Protein AF-A0A970ERJ7-F1 (afdb_monomer)

Solvent-accessible surface area (backbone atoms only — not comparable to full-atom values): 14728 Å² total; per-residue (Å²): 108,71,68,58,55,52,47,54,54,58,54,55,72,75,34,72,32,36,36,39,39,19,32,34,73,41,53,68,60,37,53,50,68,71,56,56,70,63,52,68,89,54,53,52,39,38,31,27,23,48,35,89,79,22,61,64,70,61,40,49,52,53,36,51,54,43,38,71,73,78,41,44,57,46,64,25,20,54,86,86,46,48,53,57,82,52,48,63,60,51,55,49,63,78,38,39,75,60,54,51,57,32,45,79,70,67,46,69,85,66,58,50,30,31,35,43,46,39,34,40,81,44,44,64,71,50,40,52,40,61,64,26,38,93,79,65,80,77,83,75,90,63,91,89,66,89,74,73,91,60,72,45,62,37,78,52,93,85,67,36,39,32,37,32,80,55,84,52,49,80,76,94,73,72,90,48,66,68,39,49,51,50,32,45,78,73,53,48,47,69,66,96,80,53,66,52,50,64,51,37,14,55,50,44,43,50,35,55,73,76,39,35,69,60,51,21,68,74,55,74,49,68,67,64,74,83,53,64,91,49,52,38,56,55,50,42,46,52,47,14,54,68,70,65,34,57,43,95,90,73,47,64,31,53,77,82,55,72

Secondary structure (DSSP, 8-state):
-HHHHHHHHHHTTT-SEEEEEEETTSTTTTS-HHHHHHHTTS-EEEEEE-GGGS-HHHHHHHHHHHHHTT-EEEE--TTT-TTHHHHHHHHHHHTHHHHHHHHHTT-TTPPEEEEEE--TTSSHHHHHHHHH-SS-------TT------EEE--STT--EEEEE------S--SSHHHHHHHHHTT-S-GGGS-HHHHHHHHHHHHHHH-HHHHHHHHT---GGGGTTS-HHHHHHHHHHHHT-B-TTS-B-HHHH-

Structure (mmCIF, N/CA/C/O backbone):
data_AF-A0A970ERJ7-F1
#
_entry.id   AF-A0A970ERJ7-F1
#
loop_
_atom_site.group_PDB
_atom_site.id
_atom_site.type_symbol
_atom_site.label_atom_id
_atom_site.label_alt_id
_atom_site.label_comp_id
_atom_site.label_asym_id
_atom_site.label_entity_id
_atom_site.label_seq_id
_atom_site.pdbx_PDB_ins_code
_atom_site.Cartn_x
_atom_site.Cartn_y
_atom_site.Cartn_z
_atom_site.occupancy
_atom_site.B_iso_or_equiv
_atom_site.auth_seq_id
_atom_site.auth_comp_id
_atom_site.auth_asym_id
_atom_site.auth_atom_id
_atom_site.pdbx_PDB_model_num
ATOM 1 N N . MET A 1 1 ? -17.759 -12.618 -5.185 1.00 59.06 1 MET A N 1
ATOM 2 C CA . MET A 1 1 ? -17.988 -11.164 -5.008 1.00 59.06 1 MET A CA 1
ATOM 3 C C . MET A 1 1 ? -19.110 -10.869 -4.013 1.00 59.06 1 MET A C 1
ATOM 5 O O . MET A 1 1 ? -18.809 -10.407 -2.919 1.00 59.06 1 MET A O 1
ATOM 9 N N . ALA A 1 2 ? -20.374 -11.210 -4.309 1.00 73.88 2 ALA A N 1
ATOM 10 C CA . ALA A 1 2 ? -21.514 -10.942 -3.413 1.00 73.88 2 ALA A CA 1
ATOM 11 C C . ALA A 1 2 ? -21.361 -11.542 -1.997 1.00 73.88 2 ALA A C 1
ATOM 13 O O . ALA A 1 2 ? -21.627 -10.862 -1.008 1.00 73.88 2 ALA A O 1
ATOM 14 N N . LYS A 1 3 ? -20.845 -12.777 -1.892 1.00 77.81 3 LYS A N 1
ATOM 15 C CA . LYS A 1 3 ? -20.573 -13.449 -0.607 1.00 77.81 3 LYS A CA 1
ATOM 16 C C . LYS A 1 3 ? -19.596 -12.660 0.275 1.00 77.81 3 LYS A C 1
ATOM 18 O O . LYS A 1 3 ? -19.847 -12.494 1.462 1.00 77.81 3 LYS A O 1
ATOM 23 N N . THR A 1 4 ? -18.516 -12.133 -0.303 1.00 75.94 4 THR A N 1
ATOM 24 C CA . THR A 1 4 ? -17.500 -11.387 0.452 1.00 75.94 4 THR A CA 1
ATOM 25 C C . THR A 1 4 ? -17.994 -10.006 0.871 1.00 75.94 4 THR A C 1
ATOM 27 O O . THR A 1 4 ? -17.787 -9.615 2.013 1.00 75.94 4 THR A O 1
ATOM 30 N N . ARG A 1 5 ? -18.734 -9.304 -0.002 1.00 81.44 5 ARG A N 1
ATOM 31 C CA . ARG A 1 5 ? -19.392 -8.033 0.354 1.00 81.44 5 ARG A CA 1
ATOM 32 C C . ARG A 1 5 ? -20.391 -8.215 1.502 1.00 81.44 5 ARG A C 1
ATOM 34 O O . ARG A 1 5 ? -20.411 -7.415 2.433 1.00 81.44 5 ARG A O 1
ATOM 41 N N . ARG A 1 6 ? -21.201 -9.281 1.454 1.00 84.62 6 ARG A N 1
ATOM 42 C CA . ARG A 1 6 ? -22.139 -9.631 2.532 1.00 84.62 6 ARG A CA 1
ATOM 43 C C . ARG A 1 6 ? -21.404 -9.881 3.847 1.00 84.62 6 ARG A C 1
ATOM 45 O O . ARG A 1 6 ? -21.792 -9.302 4.854 1.00 84.62 6 ARG A O 1
ATOM 52 N N . ARG A 1 7 ? -20.319 -10.660 3.806 1.00 84.38 7 ARG A N 1
ATOM 53 C CA . ARG A 1 7 ? -19.488 -10.939 4.980 1.00 84.38 7 ARG A CA 1
ATOM 54 C C . ARG A 1 7 ? -18.914 -9.662 5.600 1.00 84.38 7 ARG A C 1
ATOM 56 O O . ARG A 1 7 ? -19.118 -9.449 6.785 1.00 84.38 7 ARG A O 1
ATOM 63 N N . ILE A 1 8 ? -18.301 -8.772 4.808 1.00 87.56 8 ILE A N 1
ATOM 64 C CA . ILE A 1 8 ? -17.775 -7.485 5.313 1.00 87.56 8 ILE A CA 1
ATOM 65 C C . ILE A 1 8 ? -18.882 -6.679 6.004 1.00 87.56 8 ILE A C 1
ATOM 67 O O . ILE A 1 8 ? -18.659 -6.111 7.066 1.00 87.56 8 ILE A O 1
ATOM 71 N N . ARG A 1 9 ? -20.096 -6.648 5.438 1.00 89.88 9 ARG A N 1
ATOM 72 C CA . ARG A 1 9 ? -21.235 -5.938 6.040 1.00 89.88 9 ARG A CA 1
ATOM 73 C C . ARG A 1 9 ? -21.689 -6.555 7.367 1.00 89.88 9 ARG A C 1
ATOM 75 O O . ARG A 1 9 ? -22.097 -5.822 8.265 1.00 89.88 9 ARG A O 1
ATOM 82 N N . GLU A 1 10 ? -21.668 -7.879 7.484 1.00 89.81 10 GLU A N 1
ATOM 83 C CA . GLU A 1 10 ? -21.990 -8.594 8.725 1.00 89.81 10 GLU A CA 1
ATOM 84 C C . GLU A 1 10 ? -20.907 -8.345 9.790 1.00 89.81 10 GLU A C 1
ATOM 86 O O . GLU A 1 10 ? -21.230 -7.925 10.902 1.00 89.81 10 GLU A O 1
ATOM 91 N N . ASP A 1 11 ? -19.633 -8.462 9.413 1.00 91.06 11 ASP A N 1
ATOM 92 C CA . ASP A 1 11 ? -18.470 -8.218 10.273 1.00 91.06 11 ASP A CA 1
ATOM 93 C C . ASP A 1 11 ? -18.388 -6.752 10.749 1.00 91.06 11 ASP A C 1
ATOM 95 O O . ASP A 1 11 ? -18.047 -6.477 11.902 1.00 91.06 11 ASP A O 1
ATOM 99 N N . LEU A 1 12 ? -18.809 -5.790 9.917 1.00 93.06 12 LEU A N 1
ATOM 100 C CA . LEU A 1 12 ? -18.844 -4.362 10.256 1.00 93.06 12 LEU A CA 1
ATOM 101 C C . LEU A 1 12 ? -19.742 -4.054 11.472 1.00 93.06 12 LEU A C 1
ATOM 103 O O . LEU A 1 12 ? -19.524 -3.066 12.184 1.00 93.06 12 LEU A O 1
ATOM 107 N N . LYS A 1 13 ? -20.751 -4.892 11.741 1.00 92.81 13 LYS A N 1
ATOM 108 C CA . LYS A 1 13 ? -21.626 -4.759 12.921 1.00 92.81 13 LYS A CA 1
ATOM 109 C C . LYS A 1 13 ? -20.913 -5.139 14.219 1.00 92.81 13 LYS A C 1
ATOM 111 O O . LYS A 1 13 ? -21.313 -4.681 15.285 1.00 92.81 13 LYS A O 1
ATOM 116 N N . LEU A 1 14 ? -19.857 -5.945 14.132 1.00 92.62 14 LEU A N 1
ATOM 117 C CA . LEU A 1 14 ? -19.131 -6.488 15.280 1.00 92.62 14 LEU A CA 1
ATOM 118 C C . LEU A 1 14 ? -17.979 -5.587 15.747 1.00 92.62 14 LEU A C 1
ATOM 120 O O . LEU A 1 14 ? -17.420 -5.823 16.820 1.00 92.62 14 LEU A O 1
ATOM 124 N N . VAL A 1 15 ? -17.611 -4.582 14.946 1.00 95.62 15 VAL A N 1
ATOM 125 C CA . VAL A 1 15 ? -16.390 -3.784 15.131 1.00 95.62 15 VAL A CA 1
ATOM 126 C C . VAL A 1 15 ? -16.695 -2.332 15.490 1.00 95.62 15 VAL A C 1
ATOM 128 O O . VAL A 1 15 ? -17.719 -1.750 15.108 1.00 95.62 15 VAL A O 1
ATOM 131 N N . ASP A 1 16 ? -15.777 -1.725 16.230 1.00 96.19 16 ASP A N 1
ATOM 132 C CA . ASP A 1 16 ? -15.837 -0.339 16.672 1.00 96.19 16 ASP A CA 1
ATOM 133 C C . ASP A 1 16 ? -15.269 0.633 15.636 1.00 96.19 16 ASP A C 1
ATOM 135 O O . ASP A 1 16 ? -15.793 1.741 15.524 1.00 96.19 16 ASP A O 1
ATOM 139 N N . ALA A 1 17 ? -14.266 0.195 14.871 1.00 97.06 17 ALA A N 1
ATOM 140 C CA . ALA A 1 17 ? -13.627 0.939 13.791 1.00 97.06 17 ALA A CA 1
ATOM 141 C C . ALA A 1 17 ? -13.123 0.008 12.679 1.00 97.06 17 ALA A C 1
ATOM 143 O O . ALA A 1 17 ? -13.134 -1.220 12.807 1.00 97.06 17 ALA A O 1
ATOM 144 N N . VAL A 1 18 ? -12.673 0.614 11.587 1.00 97.19 18 VAL A N 1
ATOM 145 C CA . VAL A 1 18 ? -12.062 -0.057 10.441 1.00 97.19 18 VAL A CA 1
ATOM 146 C C . VAL A 1 18 ? -10.659 0.496 10.229 1.00 97.19 18 VAL A C 1
ATOM 148 O O . VAL A 1 18 ? -10.407 1.686 10.402 1.00 97.19 18 VAL A O 1
ATOM 151 N N . VAL A 1 19 ? -9.745 -0.382 9.849 1.00 97.56 19 VAL A N 1
ATOM 152 C CA . VAL A 1 19 ? -8.459 -0.024 9.267 1.00 97.56 19 VAL A CA 1
ATOM 153 C C . VAL A 1 19 ? -8.514 -0.406 7.792 1.00 97.56 19 VAL A C 1
ATOM 155 O O . VAL A 1 19 ? -8.618 -1.586 7.455 1.00 97.56 19 VAL A O 1
ATOM 158 N N . GLU A 1 20 ? -8.479 0.591 6.914 1.00 97.25 20 GLU A N 1
ATOM 159 C CA . GLU A 1 20 ? -8.395 0.389 5.469 1.00 97.25 20 GLU A CA 1
ATOM 160 C C . GLU A 1 20 ? -6.930 0.444 5.041 1.00 97.25 20 GLU A C 1
ATOM 162 O O . GLU A 1 20 ? -6.286 1.484 5.148 1.00 97.25 20 GLU A O 1
ATOM 167 N N . LEU A 1 21 ? -6.393 -0.680 4.565 1.00 97.56 21 LEU A N 1
ATOM 168 C CA . LEU A 1 21 ? -5.053 -0.730 3.989 1.00 97.56 21 LEU A CA 1
ATOM 169 C C . LEU A 1 21 ? -5.109 -0.455 2.490 1.00 97.56 21 LEU A C 1
ATOM 171 O O . LEU A 1 21 ? -5.774 -1.181 1.745 1.00 97.56 21 LEU A O 1
ATOM 175 N N . LEU A 1 22 ? -4.319 0.528 2.073 1.00 98.00 22 LEU A N 1
ATOM 176 C CA . LEU A 1 22 ? -4.046 0.893 0.688 1.00 98.00 22 LEU A CA 1
ATOM 177 C C . LEU A 1 22 ? -2.558 0.679 0.382 1.00 98.00 22 LEU A C 1
ATOM 179 O O . LEU A 1 22 ? -1.729 0.587 1.289 1.00 98.00 22 LEU A O 1
ATOM 183 N N . ASP A 1 23 ? -2.214 0.585 -0.899 1.00 98.00 23 ASP A N 1
ATOM 184 C CA . ASP A 1 23 ? -0.821 0.542 -1.351 1.00 98.00 23 ASP A CA 1
ATOM 185 C C . ASP A 1 23 ? -0.335 1.982 -1.561 1.00 98.00 23 ASP A C 1
ATOM 187 O O . ASP A 1 23 ? -0.913 2.717 -2.364 1.00 98.00 23 ASP A O 1
ATOM 191 N N . ALA A 1 24 ? 0.710 2.397 -0.838 1.00 98.38 24 ALA A N 1
ATOM 192 C CA . ALA A 1 24 ? 1.233 3.764 -0.864 1.00 98.38 24 ALA A CA 1
ATOM 193 C C . ALA A 1 24 ? 1.686 4.212 -2.263 1.00 98.38 24 ALA A C 1
ATOM 195 O O . ALA A 1 24 ? 1.673 5.404 -2.558 1.00 98.38 24 ALA A O 1
ATOM 196 N N . ARG A 1 25 ? 2.039 3.263 -3.141 1.00 97.56 25 ARG A N 1
ATOM 197 C CA . ARG A 1 25 ? 2.444 3.538 -4.528 1.00 97.56 25 ARG A CA 1
ATOM 198 C C . ARG A 1 25 ? 1.267 3.964 -5.404 1.00 97.56 25 ARG A C 1
ATOM 200 O O . ARG A 1 25 ? 1.455 4.690 -6.371 1.00 97.56 25 ARG A O 1
ATOM 207 N N . ILE A 1 26 ? 0.059 3.502 -5.074 1.00 97.12 26 ILE A N 1
ATOM 208 C CA . ILE A 1 26 ? -1.165 3.738 -5.850 1.00 97.12 26 ILE A CA 1
ATOM 209 C C . ILE A 1 26 ? -2.390 3.959 -4.935 1.00 97.12 26 ILE A C 1
ATOM 211 O O . ILE A 1 26 ? -3.363 3.199 -5.013 1.00 97.12 26 ILE A O 1
ATOM 215 N N . PRO A 1 27 ? -2.410 4.981 -4.055 1.00 96.56 27 PRO A N 1
ATOM 216 C CA . PRO A 1 27 ? -3.452 5.099 -3.028 1.00 96.56 27 PRO A CA 1
ATOM 217 C C . PRO A 1 27 ? -4.874 5.152 -3.597 1.00 96.56 27 PRO A C 1
ATOM 219 O O . PRO A 1 27 ? -5.779 4.539 -3.043 1.00 96.56 27 PRO A O 1
ATOM 222 N N . ILE A 1 28 ? -5.064 5.810 -4.746 1.00 94.44 28 ILE A N 1
ATOM 223 C CA . ILE A 1 28 ? -6.364 5.870 -5.429 1.00 94.44 28 ILE A CA 1
ATOM 224 C C . ILE A 1 28 ? -6.723 4.530 -6.069 1.00 94.44 28 ILE A C 1
ATOM 226 O O . ILE A 1 28 ? -7.786 3.985 -5.791 1.00 94.44 28 ILE A O 1
ATOM 230 N N . SER A 1 29 ? -5.839 3.961 -6.891 1.00 95.50 29 SER A N 1
ATOM 231 C CA . SER A 1 29 ? -6.149 2.719 -7.613 1.00 95.50 29 SER A CA 1
ATOM 232 C C . SER A 1 29 ? -6.246 1.501 -6.701 1.00 95.50 29 SER A C 1
ATOM 234 O O . SER A 1 29 ? -6.881 0.527 -7.078 1.00 95.50 29 SER A O 1
ATOM 236 N N . SER A 1 30 ? -5.649 1.537 -5.506 1.00 96.12 30 SER A N 1
ATOM 237 C CA . SER A 1 30 ? -5.787 0.467 -4.511 1.00 96.12 30 SER A CA 1
ATOM 238 C C . SER A 1 30 ? -7.006 0.616 -3.595 1.00 96.12 30 SER A C 1
ATOM 240 O O . SER A 1 30 ? -7.303 -0.298 -2.820 1.00 96.12 30 SER A O 1
ATOM 242 N N . LYS A 1 31 ? -7.747 1.727 -3.698 1.00 94.31 31 LYS A N 1
ATOM 243 C CA . LYS A 1 31 ? -8.959 1.985 -2.920 1.00 94.31 31 LYS A CA 1
ATOM 244 C C . LYS A 1 31 ? -10.164 1.346 -3.598 1.00 94.31 31 LYS A C 1
ATOM 246 O O . LYS A 1 31 ? -10.564 1.735 -4.689 1.00 94.31 31 LYS A O 1
ATOM 251 N N . ASN A 1 32 ? -10.759 0.351 -2.943 1.00 91.69 32 ASN A N 1
ATOM 252 C CA . ASN A 1 32 ? -11.884 -0.384 -3.514 1.00 91.69 32 ASN A CA 1
ATOM 253 C C . ASN A 1 32 ? -13.210 0.384 -3.304 1.00 91.69 32 ASN A C 1
ATOM 255 O O . ASN A 1 32 ? -13.662 0.487 -2.157 1.00 91.69 32 ASN A O 1
ATOM 259 N N . PRO A 1 33 ? -13.886 0.852 -4.373 1.00 90.06 33 PRO A N 1
ATOM 260 C CA . PRO A 1 33 ? -15.138 1.603 -4.256 1.00 90.06 33 PRO A CA 1
ATOM 261 C C . PRO A 1 33 ? -16.277 0.786 -3.623 1.00 90.06 33 PRO A C 1
ATOM 263 O O . PRO A 1 33 ? -17.095 1.330 -2.880 1.00 90.06 33 PRO A O 1
ATOM 266 N N . ASP A 1 34 ? -16.305 -0.537 -3.823 1.00 88.69 34 ASP A N 1
ATOM 267 C CA . ASP A 1 34 ? -17.289 -1.401 -3.168 1.00 88.69 34 ASP A CA 1
ATOM 268 C C . ASP A 1 34 ? -17.092 -1.427 -1.653 1.00 88.69 34 ASP A C 1
ATOM 270 O O . ASP A 1 34 ? -18.075 -1.429 -0.913 1.00 88.69 34 ASP A O 1
ATOM 274 N N . ILE A 1 35 ? -15.840 -1.461 -1.179 1.00 89.44 35 ILE A N 1
ATOM 275 C CA . ILE A 1 35 ? -15.545 -1.437 0.260 1.00 89.44 35 ILE A CA 1
ATOM 276 C C . ILE A 1 35 ? -16.043 -0.114 0.836 1.00 89.44 35 ILE A C 1
ATOM 278 O O . ILE A 1 35 ? -16.802 -0.139 1.802 1.00 89.44 35 ILE A O 1
ATOM 282 N N . GLN A 1 36 ? -15.719 1.009 0.193 1.00 88.75 36 GLN A N 1
ATOM 283 C CA . GLN A 1 36 ? -16.157 2.343 0.617 1.00 88.75 36 GLN A CA 1
ATOM 284 C C . GLN A 1 36 ? -17.679 2.433 0.774 1.00 88.75 36 GLN A C 1
ATOM 286 O O . GLN A 1 36 ? -18.169 2.883 1.808 1.00 88.75 36 GLN A O 1
ATOM 291 N N . SER A 1 37 ? -18.432 1.900 -0.196 1.00 89.12 37 SER A N 1
ATOM 292 C CA . SER A 1 37 ? -19.900 1.866 -0.134 1.00 89.12 37 SER A CA 1
ATOM 293 C C . SER A 1 37 ? -20.453 1.071 1.062 1.00 89.12 37 SER A C 1
ATOM 295 O O . SER A 1 37 ? -21.571 1.314 1.512 1.00 89.12 37 SER A O 1
ATOM 297 N N . ILE A 1 38 ? -19.682 0.110 1.589 1.00 90.88 38 ILE A N 1
ATOM 298 C CA . ILE A 1 38 ? -20.076 -0.745 2.715 1.00 90.88 38 ILE A CA 1
ATOM 299 C C . ILE A 1 38 ? -19.694 -0.116 4.059 1.00 90.88 38 ILE A C 1
ATOM 301 O O . ILE A 1 38 ? -20.439 -0.296 5.022 1.00 90.88 38 ILE A O 1
ATOM 305 N N . LEU A 1 39 ? -18.562 0.596 4.145 1.00 91.62 39 LEU A N 1
ATOM 306 C CA . LEU A 1 39 ? -18.060 1.159 5.408 1.00 91.62 39 LEU A CA 1
ATOM 307 C C . LEU A 1 39 ? -19.000 2.224 5.995 1.00 91.62 39 LEU A C 1
ATOM 309 O O . LEU A 1 39 ? -19.137 2.307 7.221 1.00 91.62 39 LEU A O 1
ATOM 313 N N . GLY A 1 40 ? -19.672 3.001 5.137 1.00 88.81 40 GLY A N 1
ATOM 314 C CA . GLY A 1 40 ? -20.569 4.082 5.553 1.00 88.81 40 GLY A CA 1
ATOM 315 C C . GLY A 1 40 ? -19.874 5.047 6.518 1.00 88.81 40 GLY A C 1
ATOM 316 O O . GLY A 1 40 ? -18.743 5.456 6.286 1.00 88.81 40 GLY A O 1
ATOM 317 N N . ASN A 1 41 ? -20.520 5.351 7.646 1.00 90.56 41 ASN A N 1
ATOM 318 C CA . ASN A 1 41 ? -19.987 6.272 8.662 1.00 90.56 41 ASN A CA 1
ATOM 319 C C . ASN A 1 41 ? -19.131 5.579 9.740 1.00 90.56 41 ASN A C 1
ATOM 321 O O . ASN A 1 41 ? -18.932 6.135 10.823 1.00 90.56 41 ASN A O 1
ATOM 325 N N . LYS A 1 42 ? -18.679 4.335 9.524 1.00 95.06 42 LYS A N 1
ATOM 326 C CA . LYS A 1 42 ? -17.821 3.666 10.510 1.00 95.06 42 LYS A CA 1
ATOM 327 C C . LYS A 1 42 ? -16.487 4.428 10.619 1.00 95.06 42 LYS A C 1
ATOM 329 O O . LYS A 1 42 ? -15.864 4.659 9.583 1.00 95.06 42 LYS A O 1
ATOM 334 N N . PRO A 1 43 ? -16.005 4.766 11.835 1.00 96.50 43 PRO A N 1
ATOM 335 C CA . PRO A 1 43 ? -14.695 5.391 12.005 1.00 96.50 43 PRO A CA 1
ATOM 336 C C . PRO A 1 43 ? -13.609 4.563 11.317 1.00 96.50 43 PRO A C 1
ATOM 338 O O . PRO A 1 43 ? -13.452 3.378 11.627 1.00 96.50 43 PRO A O 1
ATOM 341 N N . THR A 1 44 ? -12.905 5.174 10.366 1.00 97.06 44 THR A N 1
ATOM 342 C CA . THR A 1 44 ? -11.965 4.479 9.482 1.00 97.06 44 THR A CA 1
ATOM 343 C C . THR A 1 44 ? -10.604 5.160 9.512 1.00 97.06 44 THR A C 1
ATOM 345 O O . THR A 1 44 ? -10.489 6.352 9.234 1.00 97.06 44 THR A O 1
ATOM 348 N N . LEU A 1 45 ? -9.571 4.379 9.829 1.00 98.00 45 LEU A N 1
ATOM 349 C CA . LEU A 1 45 ? -8.170 4.761 9.705 1.00 98.00 45 LEU A CA 1
ATOM 350 C C . LEU A 1 45 ? -7.617 4.212 8.387 1.00 98.00 45 LEU A C 1
ATOM 352 O O . LEU A 1 45 ? -7.534 2.998 8.207 1.00 98.00 45 LEU A O 1
ATOM 356 N N . THR A 1 46 ? -7.216 5.103 7.486 1.00 98.19 46 THR A N 1
ATOM 357 C CA . THR A 1 46 ? -6.579 4.746 6.215 1.00 98.19 46 THR A CA 1
ATOM 358 C C . THR A 1 46 ? -5.075 4.594 6.413 1.00 98.19 46 THR A C 1
ATOM 360 O O . THR A 1 46 ? -4.406 5.512 6.884 1.00 98.19 46 THR A O 1
ATOM 363 N N . LEU A 1 47 ? -4.517 3.445 6.049 1.00 98.50 47 LEU A N 1
ATOM 364 C CA . LEU A 1 47 ? -3.085 3.177 6.137 1.00 98.50 47 LEU A CA 1
ATOM 365 C C . LEU A 1 47 ? -2.499 3.003 4.741 1.00 98.50 47 LEU A C 1
ATOM 367 O O . LEU A 1 47 ? -2.892 2.096 4.010 1.00 98.50 47 LEU A O 1
ATOM 371 N N . LEU A 1 48 ? -1.536 3.856 4.392 1.00 98.56 48 LEU A N 1
ATOM 372 C CA . LEU A 1 48 ? -0.748 3.725 3.169 1.00 98.56 48 LEU A CA 1
ATOM 373 C C . LEU A 1 48 ? 0.417 2.774 3.456 1.00 98.56 48 LEU A C 1
ATOM 375 O O . LEU A 1 48 ? 1.439 3.184 4.006 1.00 98.56 48 LEU A O 1
ATOM 379 N N . ASN A 1 49 ? 0.222 1.488 3.161 1.00 98.44 49 ASN A N 1
ATOM 380 C CA . ASN A 1 49 ? 1.214 0.443 3.399 1.00 98.44 49 ASN A CA 1
ATOM 381 C C . ASN A 1 49 ? 2.245 0.365 2.263 1.00 98.44 49 ASN A C 1
ATOM 383 O O . ASN A 1 49 ? 1.977 0.803 1.146 1.00 98.44 49 ASN A O 1
ATOM 387 N N . LYS A 1 50 ? 3.394 -0.267 2.535 1.00 97.69 50 LYS A N 1
ATOM 388 C CA . LYS A 1 50 ? 4.555 -0.345 1.632 1.00 97.69 50 LYS A CA 1
ATOM 389 C C . LYS A 1 50 ? 5.152 1.036 1.350 1.00 97.69 50 LYS A C 1
ATOM 391 O O . LYS A 1 50 ? 5.620 1.294 0.244 1.00 97.69 50 LYS A O 1
ATOM 396 N N . SER A 1 51 ? 5.123 1.929 2.342 1.00 97.56 51 SER A N 1
ATOM 397 C CA . SER A 1 51 ? 5.631 3.295 2.194 1.00 97.56 51 SER A CA 1
ATOM 398 C C . SER A 1 51 ? 7.106 3.350 1.798 1.00 97.56 51 SER A C 1
ATOM 400 O O . SER A 1 51 ? 7.495 4.294 1.125 1.00 97.56 51 SER A O 1
ATOM 402 N N . SER A 1 52 ? 7.911 2.331 2.130 1.00 96.31 52 SER A N 1
ATOM 403 C CA . SER A 1 52 ? 9.316 2.252 1.695 1.00 96.31 52 SER A CA 1
ATOM 404 C C . SER A 1 52 ? 9.494 2.080 0.181 1.00 96.31 52 SER A C 1
ATOM 406 O O . SER A 1 52 ? 10.572 2.346 -0.342 1.00 96.31 52 SER A O 1
ATOM 408 N N . LEU A 1 53 ? 8.450 1.636 -0.526 1.00 95.94 53 LEU A N 1
ATOM 409 C CA . LEU A 1 53 ? 8.451 1.437 -1.977 1.00 95.94 53 LEU A CA 1
ATOM 410 C C . LEU A 1 53 ? 7.788 2.593 -2.736 1.00 95.94 53 LEU A C 1
ATOM 412 O O . LEU A 1 53 ? 7.677 2.529 -3.960 1.00 95.94 53 LEU A O 1
ATOM 416 N N . ALA A 1 54 ? 7.274 3.595 -2.025 1.00 97.00 54 ALA A N 1
ATOM 417 C CA . ALA A 1 54 ? 6.579 4.737 -2.596 1.00 97.00 54 ALA A CA 1
ATOM 418 C C . ALA A 1 54 ? 7.430 6.003 -2.471 1.00 97.00 54 ALA A C 1
ATOM 420 O O . ALA A 1 54 ? 8.292 6.111 -1.602 1.00 97.00 54 ALA A O 1
ATOM 421 N N . ASP A 1 55 ? 7.154 6.987 -3.324 1.00 96.81 55 ASP A N 1
ATOM 422 C CA . ASP A 1 55 ? 7.754 8.310 -3.198 1.00 96.81 55 ASP A CA 1
ATOM 423 C C . ASP A 1 55 ? 7.281 8.959 -1.877 1.00 96.81 55 ASP A C 1
ATOM 425 O O . ASP A 1 55 ? 6.068 9.129 -1.676 1.00 96.81 55 ASP A O 1
ATOM 429 N N . PRO A 1 56 ? 8.193 9.309 -0.950 1.00 96.62 56 PRO A N 1
ATOM 430 C CA . PRO A 1 56 ? 7.817 9.811 0.368 1.00 96.62 56 PRO A CA 1
ATOM 431 C C . PRO A 1 56 ? 7.138 11.184 0.300 1.00 96.62 56 PRO A C 1
ATOM 433 O O . PRO A 1 56 ? 6.227 11.456 1.084 1.00 96.62 56 PRO A O 1
ATOM 436 N N . VAL A 1 57 ? 7.519 12.034 -0.661 1.00 97.12 57 VAL A N 1
ATOM 437 C CA . VAL A 1 57 ? 6.931 13.369 -0.838 1.00 97.12 57 VAL A CA 1
ATOM 438 C C . VAL A 1 57 ? 5.501 13.242 -1.354 1.00 97.12 57 VAL A C 1
ATOM 440 O O . VAL A 1 57 ? 4.595 13.920 -0.865 1.0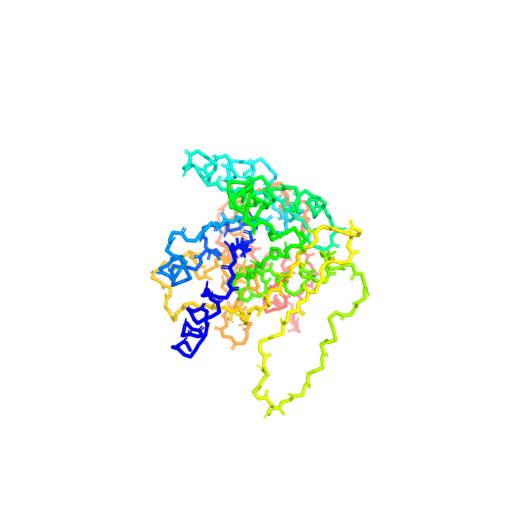0 97.12 57 VAL A O 1
ATOM 443 N N . VAL A 1 58 ? 5.268 12.352 -2.320 1.00 97.00 58 VAL A N 1
ATOM 444 C CA . VAL A 1 58 ? 3.919 12.084 -2.845 1.00 97.00 58 VAL A CA 1
ATOM 445 C C . VAL A 1 58 ? 3.046 11.390 -1.796 1.00 97.00 58 VAL A C 1
ATOM 447 O O . VAL A 1 58 ? 1.871 11.729 -1.653 1.00 97.00 58 VAL A O 1
ATOM 450 N N . THR A 1 59 ? 3.612 10.467 -1.017 1.00 98.06 59 THR A N 1
ATOM 451 C CA . THR A 1 59 ? 2.901 9.781 0.073 1.00 98.06 59 THR A CA 1
ATOM 452 C C . THR A 1 59 ? 2.391 10.776 1.118 1.00 98.06 59 THR A C 1
ATOM 454 O O . THR A 1 59 ? 1.226 10.704 1.513 1.00 98.06 59 THR A O 1
ATOM 457 N N . GLU A 1 60 ? 3.211 11.750 1.523 1.00 97.56 60 GLU A N 1
ATOM 458 C CA . GLU A 1 60 ? 2.784 12.775 2.483 1.00 97.56 60 GLU A CA 1
ATOM 459 C C . GLU A 1 60 ? 1.675 13.672 1.912 1.00 97.56 60 GLU A C 1
ATOM 461 O O . GLU A 1 60 ? 0.720 13.993 2.620 1.00 97.56 60 GLU A O 1
ATOM 466 N N . LYS A 1 61 ? 1.720 14.006 0.611 1.00 97.88 61 LYS A N 1
ATOM 467 C CA . LYS A 1 61 ? 0.623 14.735 -0.056 1.00 97.88 61 LYS A CA 1
ATOM 468 C C . LYS A 1 61 ? -0.702 13.972 0.033 1.00 97.88 61 LYS A C 1
ATOM 470 O O . LYS A 1 61 ? -1.731 14.582 0.321 1.00 97.88 61 LYS A O 1
ATOM 475 N N . TRP A 1 62 ? -0.686 12.651 -0.157 1.00 97.69 62 TRP A N 1
ATOM 476 C CA . TRP A 1 62 ? -1.885 11.820 -0.007 1.00 97.69 62 TRP A CA 1
ATOM 477 C C . TRP A 1 62 ? -2.403 11.785 1.431 1.00 97.69 62 TRP A C 1
ATOM 479 O O . TRP A 1 62 ? -3.607 11.920 1.653 1.00 97.69 62 TRP A O 1
ATOM 489 N N . ILE A 1 63 ? -1.513 11.650 2.417 1.00 97.44 63 ILE A N 1
ATOM 490 C CA . ILE A 1 63 ? -1.888 11.694 3.838 1.00 97.44 63 ILE A CA 1
ATOM 491 C C . ILE A 1 63 ? -2.530 13.040 4.179 1.00 97.44 63 ILE A C 1
ATOM 493 O O . ILE A 1 63 ? -3.583 13.071 4.820 1.00 97.44 63 ILE A O 1
ATOM 497 N N . ALA A 1 64 ? -1.924 14.143 3.737 1.00 97.31 64 ALA A N 1
ATOM 498 C CA . ALA A 1 64 ? -2.441 15.487 3.957 1.00 97.31 64 ALA A CA 1
ATOM 499 C C . ALA A 1 64 ? -3.822 15.679 3.314 1.00 97.31 64 ALA A C 1
ATOM 501 O O . ALA A 1 64 ? -4.718 16.225 3.959 1.00 97.31 64 ALA A O 1
ATOM 502 N N . ALA A 1 65 ? -4.023 15.182 2.089 1.00 96.94 65 ALA A N 1
ATOM 503 C CA . ALA A 1 65 ? -5.314 15.234 1.407 1.00 96.94 65 ALA A CA 1
ATOM 504 C C . ALA A 1 65 ? -6.410 14.494 2.194 1.00 96.94 65 ALA A C 1
ATOM 506 O O . ALA A 1 65 ? -7.454 15.077 2.474 1.00 96.94 65 ALA A O 1
ATOM 507 N N . ILE A 1 66 ? -6.144 13.262 2.646 1.00 95.06 66 ILE A N 1
ATOM 508 C CA . ILE A 1 66 ? -7.112 12.480 3.436 1.00 95.06 66 ILE A CA 1
ATOM 509 C C . ILE A 1 66 ? -7.428 13.176 4.768 1.00 95.06 66 ILE A C 1
ATOM 511 O O . ILE A 1 66 ? -8.583 13.238 5.185 1.00 95.06 66 ILE A O 1
ATOM 515 N N . ARG A 1 67 ? -6.415 13.733 5.445 1.00 94.19 67 ARG A N 1
ATOM 516 C CA . ARG A 1 67 ? -6.609 14.450 6.717 1.00 94.19 67 ARG A CA 1
ATOM 517 C C . ARG A 1 67 ? -7.403 15.743 6.555 1.00 94.19 67 ARG A C 1
ATOM 519 O O . ARG A 1 67 ? -8.179 16.085 7.443 1.00 94.19 67 ARG A O 1
ATOM 526 N N . LYS A 1 68 ? -7.241 16.448 5.430 1.00 94.31 68 LYS A N 1
ATOM 527 C CA . LYS A 1 68 ? -7.990 17.676 5.122 1.00 94.31 68 LYS A CA 1
ATOM 528 C C . LYS A 1 68 ? -9.496 17.423 5.016 1.00 94.31 68 LYS A C 1
ATOM 530 O O . LYS A 1 68 ? -10.285 18.294 5.363 1.00 94.31 68 LYS A O 1
ATOM 535 N N . GLU A 1 69 ? -9.894 16.224 4.607 1.00 90.50 69 GLU A N 1
ATOM 536 C CA . GLU A 1 69 ? -11.293 15.783 4.550 1.00 90.50 69 GLU A CA 1
ATOM 537 C C . GLU A 1 69 ? -11.800 15.241 5.904 1.00 90.50 69 GLU A C 1
ATOM 539 O O . GLU A 1 69 ? -12.757 14.471 5.957 1.00 90.50 69 GLU A O 1
ATOM 544 N N . ASN A 1 70 ? -11.158 15.628 7.016 1.00 81.44 70 ASN A N 1
ATOM 545 C CA . ASN A 1 70 ? -11.386 15.100 8.369 1.00 81.44 70 ASN A CA 1
ATOM 546 C C . ASN A 1 70 ? -11.181 13.576 8.486 1.00 81.44 70 ASN A C 1
ATOM 548 O O . ASN A 1 70 ? -11.706 12.931 9.397 1.00 81.44 70 ASN A O 1
ATOM 552 N N . GLY A 1 71 ? -10.413 12.987 7.566 1.00 90.56 71 GLY A N 1
ATOM 553 C CA . GLY A 1 71 ? -10.043 11.579 7.589 1.00 90.56 71 GLY A CA 1
ATOM 554 C C . GLY A 1 71 ? -8.858 11.290 8.511 1.00 90.56 71 GLY A C 1
ATOM 555 O O . GLY A 1 71 ? -8.048 12.156 8.844 1.00 90.56 71 GLY A O 1
ATOM 556 N N . TRP A 1 72 ? -8.710 10.023 8.890 1.00 96.50 72 TRP A N 1
ATOM 557 C CA . TRP A 1 72 ? -7.545 9.540 9.627 1.00 96.50 72 TRP A CA 1
ATOM 558 C C . TRP A 1 72 ? -6.616 8.811 8.665 1.00 96.50 72 TRP A C 1
ATOM 560 O O . TRP A 1 72 ? -7.037 7.857 8.012 1.00 96.50 72 TRP A O 1
ATOM 570 N N . ALA A 1 73 ? -5.357 9.245 8.584 1.00 97.56 73 ALA A N 1
ATOM 571 C CA . ALA A 1 73 ? -4.376 8.639 7.690 1.00 97.56 73 ALA A CA 1
ATOM 572 C C . ALA A 1 73 ? -2.966 8.565 8.282 1.00 97.56 73 ALA A C 1
ATOM 574 O O . ALA A 1 73 ? -2.532 9.478 8.998 1.00 97.56 73 ALA A O 1
ATOM 575 N N . ALA A 1 74 ? -2.241 7.499 7.943 1.00 97.75 74 ALA A N 1
ATOM 576 C CA . ALA A 1 74 ? -0.814 7.346 8.216 1.00 97.75 74 ALA A CA 1
ATOM 577 C C . ALA A 1 74 ? -0.132 6.452 7.166 1.00 97.75 74 ALA A C 1
ATOM 579 O O . ALA A 1 74 ? -0.744 5.519 6.649 1.00 97.75 74 ALA A O 1
ATOM 580 N N . ALA A 1 75 ? 1.147 6.710 6.893 1.00 98.12 75 ALA A N 1
ATOM 581 C CA . ALA A 1 75 ? 2.011 5.775 6.178 1.00 98.12 75 ALA A CA 1
ATOM 582 C C . ALA A 1 75 ? 2.573 4.724 7.137 1.00 98.12 75 ALA A C 1
ATOM 584 O O . ALA A 1 75 ? 2.904 5.032 8.288 1.00 98.12 75 ALA A O 1
ATOM 585 N N . ILE A 1 76 ? 2.683 3.492 6.645 1.00 98.06 76 ILE A N 1
ATOM 586 C CA . ILE A 1 76 ? 3.332 2.385 7.339 1.00 98.06 76 ILE A CA 1
ATOM 587 C C . ILE A 1 76 ? 4.104 1.510 6.357 1.00 98.06 76 ILE A C 1
ATOM 589 O O . ILE A 1 76 ? 3.801 1.437 5.163 1.00 98.06 76 ILE A O 1
ATOM 593 N N . ASP A 1 77 ? 5.014 0.723 6.909 1.00 97.31 77 ASP A N 1
ATOM 594 C CA . ASP A 1 77 ? 5.590 -0.405 6.206 1.00 97.31 77 ASP A CA 1
ATOM 595 C C . ASP A 1 77 ? 5.508 -1.649 7.087 1.00 97.31 77 ASP A C 1
ATOM 597 O O . ASP A 1 77 ? 6.152 -1.759 8.129 1.00 97.31 77 ASP A O 1
ATOM 601 N N . CYS A 1 78 ? 4.667 -2.601 6.689 1.00 93.62 78 CYS A N 1
ATOM 602 C CA . CYS A 1 78 ? 4.477 -3.832 7.453 1.00 93.62 78 CYS A CA 1
ATOM 603 C C . CYS A 1 78 ? 5.686 -4.776 7.387 1.00 93.62 78 CYS A C 1
ATOM 605 O O . CYS A 1 78 ? 5.880 -5.571 8.312 1.00 93.62 78 CYS A O 1
ATOM 607 N N . SER A 1 79 ? 6.490 -4.696 6.324 1.00 90.94 79 SER A N 1
ATOM 608 C CA . SER A 1 79 ? 7.683 -5.522 6.140 1.00 90.94 79 SER A CA 1
ATOM 609 C C . SER A 1 79 ? 8.762 -5.079 7.126 1.00 90.94 79 SER A C 1
ATOM 611 O O . SER A 1 79 ? 9.212 -5.873 7.958 1.00 90.94 79 SER A O 1
ATOM 613 N N . THR A 1 80 ? 9.094 -3.786 7.133 1.00 92.00 80 THR A N 1
ATOM 614 C CA . THR A 1 80 ? 10.104 -3.226 8.046 1.00 92.00 80 THR A CA 1
ATOM 615 C C . THR A 1 80 ? 9.550 -3.073 9.469 1.00 92.00 80 THR A C 1
ATOM 617 O O . THR A 1 80 ? 10.210 -3.414 10.450 1.00 92.00 80 THR A O 1
ATOM 620 N N . GLY A 1 81 ? 8.275 -2.708 9.606 1.00 91.56 81 GLY A N 1
ATOM 621 C CA . GLY A 1 81 ? 7.614 -2.358 10.866 1.00 91.56 81 GLY A CA 1
ATOM 622 C C . GLY A 1 81 ? 7.510 -0.859 11.126 1.00 91.56 81 GLY A C 1
ATOM 623 O O . GLY A 1 81 ? 7.031 -0.465 12.192 1.00 91.56 81 GLY A O 1
ATOM 624 N N . GLU A 1 82 ? 7.938 -0.033 10.176 1.00 94.81 82 GLU A N 1
ATOM 625 C CA . GLU A 1 82 ? 7.833 1.416 10.267 1.00 94.81 82 GLU A CA 1
ATOM 626 C C . GLU A 1 82 ? 6.373 1.868 10.439 1.00 94.81 82 GLU A C 1
ATOM 628 O O . GLU A 1 82 ? 5.450 1.357 9.803 1.00 94.81 82 GLU A O 1
ATOM 633 N N . GLY A 1 83 ? 6.146 2.813 11.357 1.00 94.00 83 GLY A N 1
ATOM 634 C CA . GLY A 1 83 ? 4.830 3.401 11.631 1.00 94.00 83 GLY A CA 1
ATOM 635 C C . GLY A 1 83 ? 3.852 2.516 12.420 1.00 94.00 83 GLY A C 1
ATOM 636 O O . GLY A 1 83 ? 2.893 3.038 12.991 1.00 94.00 83 GLY A O 1
ATOM 637 N N . ILE A 1 84 ? 4.103 1.207 12.554 1.00 92.75 84 ILE A N 1
ATOM 638 C CA . ILE A 1 84 ? 3.199 0.251 13.230 1.00 92.75 84 ILE A CA 1
ATOM 639 C C . ILE A 1 84 ? 2.946 0.618 14.701 1.00 92.75 84 ILE A C 1
ATOM 641 O O . ILE A 1 84 ? 1.843 0.444 15.219 1.00 92.75 84 ILE A O 1
ATOM 645 N N . ASN A 1 85 ? 3.947 1.167 15.391 1.00 90.19 85 ASN A N 1
ATOM 646 C CA . ASN A 1 85 ? 3.820 1.603 16.784 1.00 90.19 85 ASN A CA 1
ATOM 647 C C . ASN A 1 85 ? 2.846 2.780 16.980 1.00 90.19 85 ASN A C 1
ATOM 649 O O . ASN A 1 85 ? 2.327 2.942 18.082 1.00 90.19 85 ASN A O 1
ATOM 653 N N . LYS A 1 86 ? 2.568 3.570 15.935 1.00 92.12 86 LYS A N 1
ATOM 654 C CA . LYS A 1 86 ? 1.660 4.728 15.990 1.00 92.12 86 LYS A CA 1
ATOM 655 C C . LYS A 1 86 ? 0.184 4.334 15.866 1.00 92.12 86 LYS A C 1
ATOM 657 O O . LYS A 1 86 ? -0.687 5.118 16.229 1.00 92.12 86 LYS A O 1
ATOM 662 N N . ILE A 1 87 ? -0.111 3.120 15.400 1.00 93.62 87 ILE A N 1
ATOM 663 C CA . ILE A 1 87 ? -1.472 2.714 15.025 1.00 93.62 87 ILE A CA 1
ATOM 664 C C . ILE A 1 87 ? -2.420 2.625 16.220 1.00 93.62 87 ILE A C 1
ATOM 666 O O . ILE A 1 87 ? -3.516 3.176 16.173 1.00 93.62 87 ILE A O 1
ATOM 670 N N . VAL A 1 88 ? -2.001 1.975 17.309 1.00 91.69 88 VAL A N 1
ATOM 671 C CA . VAL A 1 88 ? -2.832 1.866 18.520 1.00 91.69 88 VAL A CA 1
ATOM 672 C C . VAL A 1 88 ? -3.120 3.246 19.136 1.00 91.69 88 VAL A C 1
ATOM 674 O O . VAL A 1 88 ? -4.293 3.517 19.409 1.00 91.69 88 VAL A O 1
ATOM 677 N N . PRO A 1 89 ? -2.128 4.150 19.298 1.00 92.00 89 PRO A N 1
ATOM 678 C CA . PRO A 1 89 ? -2.394 5.534 19.689 1.00 92.00 89 PRO A CA 1
ATOM 679 C C . PRO A 1 89 ? -3.412 6.246 18.790 1.00 92.00 89 PRO A C 1
ATOM 681 O O . PRO A 1 89 ? -4.369 6.816 19.305 1.00 92.00 89 PRO A O 1
ATOM 684 N N . ILE A 1 90 ? -3.266 6.165 17.461 1.00 95.00 90 ILE A N 1
ATOM 685 C CA . ILE A 1 90 ? -4.183 6.825 16.516 1.00 95.00 90 ILE A CA 1
ATOM 686 C C . ILE A 1 90 ? -5.612 6.287 16.661 1.00 95.00 90 ILE A C 1
ATOM 688 O O . ILE A 1 90 ? -6.552 7.070 16.760 1.00 95.00 90 ILE A O 1
ATOM 692 N N . LEU A 1 91 ? -5.784 4.964 16.724 1.00 94.50 91 LEU A N 1
ATOM 693 C CA . LEU A 1 91 ? -7.097 4.339 16.916 1.00 94.50 91 LEU A CA 1
ATOM 694 C C . LEU A 1 91 ? -7.738 4.740 18.250 1.00 94.50 91 LEU A C 1
ATOM 696 O O . LEU A 1 91 ? -8.946 4.960 18.310 1.00 94.50 91 LEU A O 1
ATOM 700 N N . THR A 1 92 ? -6.934 4.855 19.308 1.00 92.38 92 THR A N 1
ATOM 701 C CA . THR A 1 92 ? -7.401 5.291 20.630 1.00 92.38 92 THR A CA 1
ATOM 702 C C . THR A 1 92 ? -7.881 6.740 20.587 1.00 92.38 92 THR A C 1
ATOM 704 O O . THR A 1 92 ? -8.957 7.031 21.103 1.00 92.38 92 THR A O 1
ATOM 707 N N . SER A 1 93 ? -7.138 7.631 19.922 1.00 94.06 93 SER A N 1
ATOM 708 C CA . SER A 1 93 ? -7.543 9.027 19.723 1.00 94.06 93 SER A CA 1
ATOM 709 C C . SER A 1 93 ? -8.799 9.147 18.861 1.00 94.06 93 SER A C 1
ATOM 711 O O . SER A 1 93 ? -9.706 9.889 19.213 1.00 94.06 93 SER A O 1
ATOM 713 N N . MET A 1 94 ? -8.893 8.376 17.774 1.00 95.38 94 MET A N 1
ATOM 714 C CA . MET A 1 94 ? -10.063 8.360 16.886 1.00 95.38 94 MET A CA 1
ATOM 715 C C . MET A 1 94 ? -11.342 7.894 17.598 1.00 95.38 94 MET A C 1
ATOM 717 O O . MET A 1 94 ? -12.444 8.284 17.220 1.00 95.38 94 MET A O 1
ATOM 721 N N . LEU A 1 95 ? -11.212 7.039 18.614 1.00 94.62 95 LEU A N 1
ATOM 722 C CA . LEU A 1 95 ? -12.333 6.459 19.353 1.00 94.62 95 LEU A CA 1
ATOM 723 C C . LEU A 1 95 ? -12.489 7.029 20.768 1.00 94.62 95 LEU A C 1
ATOM 725 O O . LEU A 1 95 ? -13.241 6.455 21.560 1.00 94.62 95 LEU A O 1
ATOM 729 N N . SER A 1 96 ? -11.823 8.140 21.089 1.00 94.19 96 SER A N 1
ATOM 730 C CA . SER A 1 96 ? -11.776 8.731 22.433 1.00 94.19 96 SER A CA 1
ATOM 731 C C . SER A 1 96 ? -13.169 8.907 23.048 1.00 94.19 96 SER A C 1
ATOM 733 O O . SER A 1 96 ? -13.436 8.357 24.113 1.00 94.19 96 SER A O 1
ATOM 735 N N . ASP A 1 97 ? -14.103 9.543 22.338 1.00 94.12 97 ASP A N 1
ATOM 736 C CA . ASP A 1 97 ? -15.479 9.775 22.806 1.00 94.12 97 ASP A CA 1
ATOM 737 C C . ASP A 1 97 ? -16.244 8.476 23.077 1.00 94.12 97 ASP A C 1
ATOM 739 O O . ASP A 1 97 ? -17.122 8.393 23.941 1.00 94.12 97 ASP A O 1
ATOM 743 N N . LYS A 1 98 ? -15.958 7.427 22.301 1.00 93.00 98 LYS A N 1
ATOM 744 C CA . LYS A 1 98 ? -16.575 6.110 22.487 1.00 93.00 98 LYS A CA 1
ATOM 745 C C . LYS A 1 98 ? -16.003 5.422 23.724 1.00 93.00 98 LYS A C 1
ATOM 747 O O . LYS A 1 98 ? -16.760 4.854 24.508 1.00 93.00 98 LYS A O 1
ATOM 752 N N . ILE A 1 99 ? -14.688 5.516 23.904 1.00 92.25 99 ILE A N 1
ATOM 753 C CA . ILE A 1 99 ? -13.960 4.963 25.046 1.00 92.25 99 ILE A CA 1
ATOM 754 C C . ILE A 1 99 ? -14.389 5.658 26.344 1.00 92.25 99 ILE A C 1
ATOM 756 O O . ILE A 1 99 ? -14.648 4.972 27.333 1.00 92.25 99 ILE A O 1
ATOM 760 N N . THR A 1 100 ? -14.535 6.984 26.346 1.00 93.38 100 THR A N 1
ATOM 761 C CA . THR A 1 100 ? -15.023 7.754 27.503 1.00 93.38 100 THR A CA 1
ATOM 762 C C . THR A 1 100 ? -16.421 7.301 27.917 1.00 93.38 100 THR A C 1
ATOM 764 O O . THR A 1 100 ? -16.613 6.888 29.059 1.00 93.38 100 THR A O 1
ATOM 767 N N . ARG A 1 101 ? -17.366 7.218 26.969 1.00 94.25 101 ARG A N 1
ATOM 768 C CA . ARG A 1 101 ? -18.731 6.725 27.236 1.00 94.25 101 ARG A CA 1
ATOM 769 C C . ARG A 1 101 ? -18.770 5.299 27.783 1.00 94.25 101 ARG A C 1
ATOM 771 O O . ARG A 1 101 ? -19.652 4.956 28.565 1.00 94.25 101 ARG A O 1
ATOM 778 N N . TRP A 1 102 ? -17.850 4.430 27.363 1.00 93.88 102 TRP A N 1
ATOM 779 C CA . TRP A 1 102 ? -17.738 3.086 27.935 1.00 93.88 102 TRP A CA 1
ATOM 780 C C . TRP A 1 102 ? -17.287 3.122 29.392 1.00 93.88 102 TRP A C 1
ATOM 782 O O . TRP A 1 102 ? -17.860 2.405 30.210 1.00 93.88 102 TRP A O 1
ATOM 792 N N . ARG A 1 103 ? -16.305 3.967 29.727 1.00 90.44 103 ARG A N 1
ATOM 793 C CA . ARG A 1 103 ? -15.824 4.131 31.107 1.00 90.44 103 ARG A CA 1
ATOM 794 C C . ARG A 1 103 ? -16.917 4.667 32.027 1.00 90.44 103 ARG A C 1
ATOM 796 O O . ARG A 1 103 ? -17.112 4.102 33.095 1.00 90.44 103 ARG A O 1
ATOM 803 N N . GLU A 1 104 ? -17.667 5.675 31.586 1.00 94.12 104 GLU A N 1
ATOM 804 C CA . G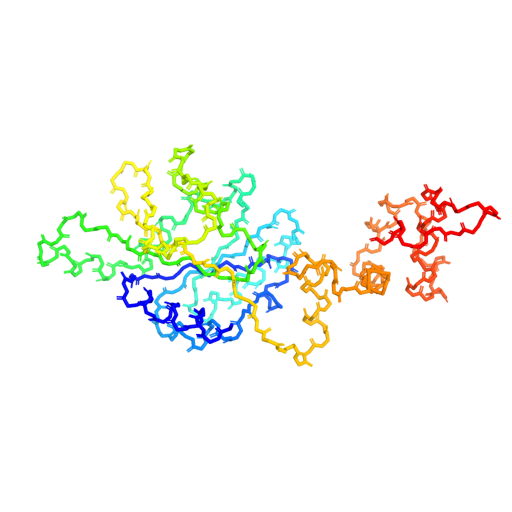LU A 1 104 ? -18.807 6.236 32.333 1.00 94.12 104 GLU A CA 1
ATOM 805 C C . GLU A 1 104 ? -19.889 5.188 32.631 1.00 94.12 104 GLU A C 1
ATOM 807 O O . GLU A 1 104 ? -20.529 5.222 33.675 1.00 94.12 104 GLU A O 1
ATOM 812 N N . ARG A 1 105 ? -20.059 4.206 31.737 1.00 94.56 105 ARG A N 1
ATOM 813 C CA . ARG A 1 105 ? -20.985 3.073 31.907 1.00 94.56 105 ARG A CA 1
ATOM 814 C C . ARG A 1 105 ? -20.384 1.895 32.684 1.00 94.56 105 ARG A C 1
ATOM 816 O O . ARG A 1 105 ? -20.942 0.803 32.648 1.00 94.56 105 ARG A O 1
ATOM 823 N N . GLY A 1 106 ? -19.222 2.068 33.315 1.00 91.62 106 GLY A N 1
ATOM 824 C CA . GLY A 1 106 ? -18.539 1.013 34.067 1.00 91.62 106 GLY A CA 1
ATOM 825 C C . GLY A 1 106 ? -17.918 -0.095 33.206 1.00 91.62 106 GLY A C 1
ATOM 826 O O . GLY A 1 106 ? -17.447 -1.093 33.744 1.00 91.62 106 GLY A O 1
ATOM 827 N N . MET A 1 107 ? -17.855 0.058 31.877 1.00 87.19 107 MET A N 1
ATOM 828 C CA . MET A 1 107 ? -17.248 -0.920 30.958 1.00 87.19 107 MET A CA 1
ATOM 829 C C . MET A 1 107 ? -15.718 -0.766 30.888 1.00 87.19 107 MET A C 1
ATOM 831 O O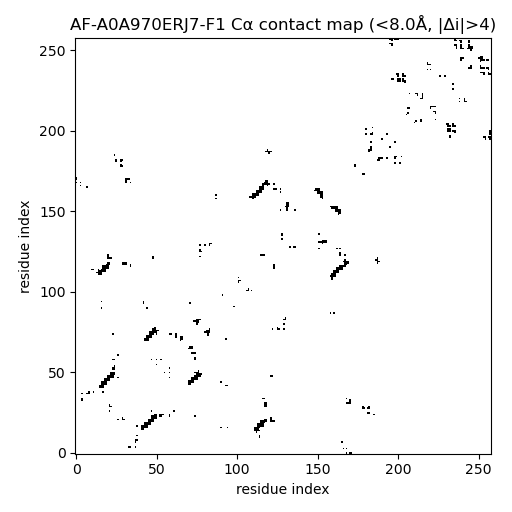 . MET A 1 107 ? -15.123 -0.673 29.807 1.00 87.19 107 MET A O 1
ATOM 835 N N . VAL A 1 108 ? -15.071 -0.691 32.050 1.00 81.81 108 VAL A N 1
ATOM 836 C CA . VAL A 1 108 ? -13.617 -0.539 32.166 1.00 81.81 108 VAL A CA 1
ATOM 837 C C . VAL A 1 108 ? -12.924 -1.782 31.598 1.00 81.81 108 VAL A C 1
ATOM 839 O O . VAL A 1 108 ? -13.335 -2.909 31.852 1.00 81.81 108 VAL A O 1
ATOM 842 N N . GLY A 1 109 ? -11.882 -1.582 30.786 1.00 79.75 109 GLY A N 1
ATOM 843 C CA . GLY A 1 109 ? -11.123 -2.680 30.172 1.00 79.75 109 GLY A CA 1
ATOM 844 C C . GLY A 1 109 ? -11.771 -3.311 28.933 1.00 79.75 109 GLY A C 1
ATOM 845 O O . GLY A 1 109 ? -11.231 -4.276 28.390 1.00 79.75 109 GLY A O 1
ATOM 846 N N . ARG A 1 110 ? -12.898 -2.771 28.439 1.00 87.38 110 ARG A N 1
ATOM 847 C CA . ARG A 1 110 ? -13.476 -3.203 27.159 1.00 87.38 110 ARG A CA 1
ATOM 848 C C . ARG A 1 110 ? -12.456 -3.044 26.029 1.00 87.38 110 ARG A C 1
ATOM 850 O O . ARG A 1 110 ? -11.936 -1.954 25.800 1.00 87.38 110 ARG A O 1
ATOM 857 N N . LYS A 1 111 ? -12.248 -4.127 25.276 1.00 89.12 111 LYS A N 1
ATOM 858 C CA . LYS A 1 111 ? -11.372 -4.136 24.104 1.00 89.12 111 LYS A CA 1
ATOM 859 C C . LYS A 1 111 ? -12.019 -3.419 22.912 1.00 89.12 111 LYS A C 1
ATOM 861 O O . LYS A 1 111 ? -13.193 -3.651 22.618 1.00 89.12 111 LYS A O 1
ATOM 866 N N . ILE A 1 112 ? -11.242 -2.593 22.215 1.00 92.12 112 ILE A N 1
ATOM 867 C CA . ILE A 1 112 ? -11.569 -2.014 20.912 1.00 92.12 112 ILE A CA 1
ATOM 868 C C . ILE A 1 112 ? -11.521 -3.133 19.874 1.00 92.12 112 ILE A C 1
ATOM 870 O O . ILE A 1 112 ? -10.530 -3.853 19.769 1.00 92.12 112 ILE A O 1
ATOM 874 N N . LYS A 1 113 ? -12.583 -3.276 19.087 1.00 94.38 113 LYS A N 1
ATOM 875 C CA . LYS A 1 113 ? -12.651 -4.228 17.976 1.00 94.38 113 LYS A CA 1
ATOM 876 C C . LYS A 1 113 ? -12.443 -3.503 16.653 1.00 94.38 113 LYS A C 1
ATOM 878 O O . LYS A 1 113 ? -13.169 -2.556 16.361 1.00 94.38 113 LYS A O 1
ATOM 883 N N . VAL A 1 114 ? -11.490 -3.941 15.839 1.00 95.75 114 VAL A N 1
ATOM 884 C CA . VAL A 1 114 ? -11.152 -3.303 14.560 1.00 95.75 114 VAL A CA 1
ATOM 885 C C . VAL A 1 114 ? -11.142 -4.328 13.445 1.00 95.75 114 VAL A C 1
ATOM 887 O O . VAL A 1 114 ? -10.519 -5.374 13.569 1.00 95.75 114 VAL A O 1
ATOM 890 N N . MET A 1 115 ? -11.808 -4.018 12.340 1.00 95.25 115 MET A N 1
ATOM 891 C CA . MET A 1 115 ? -11.732 -4.820 11.120 1.00 95.25 115 MET A CA 1
ATOM 892 C C . MET A 1 115 ? -10.636 -4.288 10.207 1.00 95.25 115 MET A C 1
ATOM 894 O O . MET A 1 115 ? -10.549 -3.077 10.015 1.00 95.25 115 MET A O 1
ATOM 898 N N . VAL A 1 116 ? -9.841 -5.173 9.611 1.00 95.25 116 VAL A N 1
ATOM 899 C CA . VAL A 1 116 ? -8.845 -4.798 8.599 1.00 95.25 116 VAL A CA 1
ATOM 900 C C . VAL A 1 116 ? -9.396 -5.119 7.215 1.00 95.25 116 VAL A C 1
ATOM 902 O O . VAL A 1 116 ? -9.728 -6.271 6.944 1.00 95.25 116 VAL A O 1
ATOM 905 N N . VAL A 1 117 ? -9.486 -4.119 6.337 1.00 95.12 117 VAL A N 1
ATOM 906 C CA . VAL A 1 117 ? -10.007 -4.252 4.964 1.00 95.12 117 VAL A CA 1
ATOM 907 C C . VAL A 1 117 ? -9.006 -3.738 3.932 1.00 95.12 117 VAL A C 1
ATOM 909 O O . VAL A 1 117 ? -8.066 -3.020 4.261 1.00 95.12 117 VAL A O 1
ATOM 912 N N . GLY A 1 118 ? -9.194 -4.137 2.674 1.00 94.25 118 GLY A N 1
ATOM 913 C CA . GLY A 1 118 ? -8.360 -3.719 1.547 1.00 94.25 118 GLY A CA 1
ATOM 914 C C . GLY A 1 118 ? -8.265 -4.793 0.466 1.00 94.25 118 GLY A C 1
ATOM 915 O O . GLY A 1 118 ? -8.656 -5.952 0.667 1.00 94.25 118 GLY A O 1
ATOM 916 N N . ILE A 1 119 ? -7.708 -4.427 -0.683 1.00 92.94 119 ILE A N 1
ATOM 917 C CA . ILE A 1 119 ? -7.531 -5.330 -1.829 1.00 92.94 119 ILE A CA 1
ATOM 918 C C . ILE A 1 119 ? -6.588 -6.513 -1.503 1.00 92.94 119 ILE A C 1
ATOM 920 O O . ILE A 1 119 ? -5.893 -6.504 -0.478 1.00 92.94 119 ILE A O 1
ATOM 924 N N . PRO A 1 120 ? -6.567 -7.594 -2.303 1.00 89.94 120 PRO A N 1
ATOM 925 C CA . PRO A 1 120 ? -5.539 -8.633 -2.214 1.00 89.94 120 PRO A CA 1
ATOM 926 C C . PRO A 1 120 ? -4.120 -8.048 -2.277 1.00 89.94 120 PRO A C 1
ATOM 928 O O . PRO A 1 120 ? -3.909 -6.979 -2.834 1.00 89.94 120 PRO A O 1
ATOM 931 N N . ASN A 1 121 ? -3.150 -8.728 -1.661 1.00 90.75 121 ASN A N 1
ATOM 932 C CA . ASN A 1 121 ? -1.717 -8.378 -1.698 1.00 90.75 121 ASN A CA 1
ATOM 933 C C . ASN A 1 121 ? -1.321 -6.974 -1.178 1.00 90.75 121 ASN A C 1
ATOM 935 O O . ASN A 1 121 ? -0.149 -6.597 -1.231 1.00 90.75 121 ASN A O 1
ATOM 939 N N . VAL A 1 122 ? -2.250 -6.220 -0.578 1.00 94.62 122 VAL A N 1
ATOM 940 C CA . VAL A 1 122 ? -1.951 -4.929 0.075 1.00 94.62 122 VAL A CA 1
ATOM 941 C C . VAL A 1 122 ? -1.221 -5.077 1.418 1.00 94.62 122 VAL A C 1
ATOM 943 O O . VAL A 1 122 ? -0.706 -4.103 1.951 1.00 94.62 122 VAL A O 1
ATOM 946 N N . GLY A 1 123 ? -1.144 -6.294 1.973 1.00 93.12 123 GLY A N 1
ATOM 947 C CA . GLY A 1 123 ? -0.398 -6.591 3.207 1.00 93.12 123 GLY A CA 1
ATOM 948 C C . GLY A 1 123 ? -1.230 -6.751 4.487 1.00 93.12 123 GLY A C 1
ATOM 949 O O . GLY A 1 123 ? -0.666 -6.662 5.571 1.00 93.12 123 GLY A O 1
ATOM 950 N N . LYS A 1 124 ? -2.543 -7.023 4.394 1.00 92.56 124 LYS A N 1
ATOM 951 C CA . LYS A 1 124 ? -3.448 -7.201 5.558 1.00 92.56 124 LYS A CA 1
ATOM 952 C C . LYS A 1 124 ? -2.955 -8.221 6.588 1.00 92.56 124 LYS A C 1
ATOM 954 O O . LYS A 1 124 ? -2.824 -7.887 7.760 1.00 92.56 124 LYS A O 1
ATOM 959 N N . SER A 1 125 ? -2.634 -9.442 6.165 1.00 89.06 125 SER A N 1
ATOM 960 C CA . SER A 1 125 ? -2.177 -10.484 7.094 1.00 89.06 125 SER A CA 1
ATOM 961 C C . SER A 1 125 ? -0.812 -10.142 7.704 1.00 89.06 125 SER A C 1
ATOM 963 O O . SER A 1 125 ? -0.602 -10.353 8.896 1.00 89.06 125 SER A O 1
ATOM 965 N N . THR A 1 126 ? 0.094 -9.531 6.928 1.00 91.25 126 THR A N 1
ATOM 966 C CA . THR A 1 126 ? 1.381 -9.024 7.434 1.00 91.25 126 THR A CA 1
ATOM 967 C C . THR A 1 126 ? 1.170 -7.939 8.486 1.00 91.25 126 THR A C 1
ATOM 969 O O . THR A 1 126 ? 1.792 -7.992 9.542 1.00 91.25 126 THR A O 1
ATOM 972 N N . PHE A 1 127 ? 0.256 -6.997 8.240 1.00 93.25 127 PHE A N 1
ATOM 973 C CA . PHE A 1 127 ? -0.120 -5.951 9.188 1.00 93.25 127 PHE A CA 1
ATOM 974 C C . PHE A 1 127 ? -0.652 -6.529 10.500 1.00 93.25 127 PHE A C 1
ATOM 976 O O . PHE A 1 127 ? -0.153 -6.174 11.565 1.00 93.25 127 PHE A O 1
ATOM 983 N N . ILE A 1 128 ? -1.613 -7.456 10.426 1.00 90.50 128 ILE A N 1
ATOM 984 C CA . ILE A 1 128 ? -2.197 -8.112 11.604 1.00 90.50 128 ILE A CA 1
ATOM 985 C C . ILE A 1 128 ? -1.108 -8.815 12.414 1.00 90.50 128 ILE A C 1
ATOM 987 O O . ILE A 1 128 ? -1.000 -8.586 13.615 1.00 90.50 128 ILE A O 1
ATOM 991 N N . ASN A 1 129 ? -0.254 -9.602 11.758 1.00 87.06 129 ASN A N 1
ATOM 992 C CA . ASN A 1 129 ? 0.838 -10.316 12.419 1.00 87.06 129 ASN A CA 1
ATOM 993 C C . ASN A 1 129 ? 1.854 -9.369 13.067 1.00 87.06 129 ASN A C 1
ATOM 995 O O . ASN A 1 129 ? 2.305 -9.606 14.187 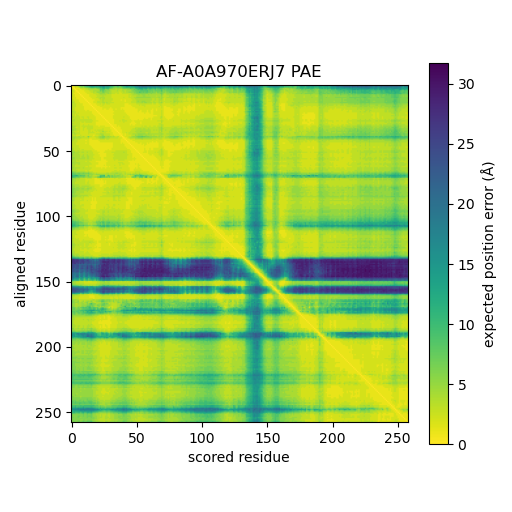1.00 87.06 129 ASN A O 1
ATOM 999 N N . LYS A 1 130 ? 2.217 -8.283 12.377 1.00 88.62 130 LYS A N 1
ATOM 1000 C CA . LYS A 1 130 ? 3.177 -7.299 12.885 1.00 88.62 130 LYS A CA 1
ATOM 1001 C C . LYS A 1 130 ? 2.606 -6.540 14.081 1.00 88.62 130 LYS A C 1
ATOM 1003 O O . LYS A 1 130 ? 3.328 -6.290 15.046 1.00 88.62 130 LYS A O 1
ATOM 1008 N N . LEU A 1 131 ? 1.320 -6.195 14.029 1.00 87.75 131 LEU A N 1
ATOM 1009 C CA . LEU A 1 131 ? 0.646 -5.470 15.098 1.00 87.75 131 LEU A CA 1
ATOM 1010 C C . LEU A 1 131 ? 0.395 -6.365 16.319 1.00 87.75 131 LEU A C 1
ATOM 1012 O O . LEU A 1 131 ? 0.615 -5.906 17.436 1.00 87.75 131 LEU A O 1
ATOM 1016 N N . ALA A 1 132 ? 0.024 -7.634 16.116 1.00 83.56 132 ALA A N 1
ATOM 1017 C CA . ALA A 1 132 ? -0.239 -8.600 17.186 1.00 83.56 132 ALA A CA 1
ATOM 1018 C C . ALA A 1 132 ? 1.003 -8.991 18.008 1.00 83.56 132 ALA A C 1
ATOM 1020 O O . ALA A 1 132 ? 0.873 -9.495 19.121 1.00 83.56 132 ALA A O 1
ATOM 1021 N N . GLY A 1 133 ? 2.207 -8.733 17.486 1.00 74.31 133 GLY A N 1
ATOM 1022 C CA . GLY A 1 133 ? 3.440 -9.298 18.023 1.00 74.31 133 GLY A CA 1
ATOM 1023 C C . GLY A 1 133 ? 3.606 -10.747 17.560 1.00 74.31 133 GLY A C 1
ATOM 1024 O O . GLY A 1 133 ? 2.636 -11.445 17.288 1.00 74.31 133 GLY A O 1
ATOM 1025 N N . ALA A 1 134 ? 4.848 -11.213 17.426 1.00 53.22 134 ALA A N 1
ATOM 1026 C CA . ALA A 1 134 ? 5.226 -12.435 16.702 1.00 53.22 134 ALA A CA 1
ATOM 1027 C C . ALA A 1 134 ? 4.649 -13.782 17.223 1.00 53.22 134 ALA A C 1
ATOM 1029 O O . ALA A 1 134 ? 5.089 -14.849 16.791 1.00 53.22 134 ALA A O 1
ATOM 1030 N N . ARG A 1 135 ? 3.655 -13.794 18.120 1.00 46.00 135 ARG A N 1
ATOM 1031 C CA . ARG A 1 135 ? 2.967 -15.010 18.575 1.00 46.00 135 ARG A CA 1
ATOM 1032 C C . ARG A 1 135 ? 1.691 -15.273 17.769 1.00 46.00 135 ARG A C 1
ATOM 1034 O O . ARG A 1 135 ? 0.580 -15.034 18.212 1.00 46.00 135 ARG A O 1
ATOM 1041 N N . LYS A 1 136 ? 1.918 -15.859 16.588 1.00 45.38 136 LYS A N 1
ATOM 1042 C CA . LYS A 1 136 ? 1.021 -16.741 15.816 1.00 45.38 136 LYS A CA 1
ATOM 1043 C C . LYS A 1 136 ? -0.448 -16.295 15.693 1.00 45.38 136 LYS A C 1
ATOM 1045 O O . LYS A 1 136 ? -1.322 -16.846 16.360 1.00 45.38 136 LYS A O 1
ATOM 1050 N N . ALA A 1 137 ? -0.759 -15.548 14.633 1.00 42.59 137 ALA A N 1
ATOM 1051 C CA . ALA A 1 137 ? -1.896 -15.983 13.826 1.00 42.59 137 ALA A CA 1
ATOM 1052 C C . ALA A 1 137 ? -1.464 -17.296 13.154 1.00 42.59 137 ALA A C 1
ATOM 1054 O O . ALA A 1 137 ? -0.640 -17.302 12.240 1.00 42.59 137 ALA A O 1
ATOM 1055 N N . LYS A 1 138 ? -1.922 -18.440 13.670 1.00 40.22 138 LYS A N 1
ATOM 1056 C CA . LYS A 1 138 ? -1.752 -19.715 12.968 1.00 40.22 138 LYS A CA 1
ATOM 1057 C C . LYS A 1 138 ? -2.507 -19.615 11.639 1.00 40.22 138 LYS A C 1
ATOM 1059 O O . LYS A 1 138 ? -3.728 -19.728 11.611 1.00 40.22 138 LYS A O 1
ATOM 1064 N N . ALA A 1 139 ? -1.778 -19.409 10.549 1.00 40.09 139 ALA A N 1
ATOM 1065 C CA . ALA A 1 139 ? -2.273 -19.680 9.210 1.00 40.09 139 ALA A CA 1
ATOM 1066 C C . ALA A 1 139 ? -2.338 -21.209 9.033 1.00 40.09 139 ALA A C 1
ATOM 1068 O O . ALA A 1 139 ? -1.416 -21.820 8.508 1.00 40.09 139 ALA A O 1
ATOM 1069 N N . GLU A 1 140 ? -3.382 -21.856 9.558 1.00 33.06 140 GLU A N 1
ATOM 1070 C CA . GLU A 1 140 ? -3.652 -23.270 9.264 1.00 33.06 140 GLU A CA 1
ATOM 1071 C C . GLU A 1 140 ? -4.503 -23.359 7.997 1.00 33.06 140 GLU A C 1
ATOM 1073 O O . GLU A 1 140 ? -5.731 -23.296 8.049 1.00 33.06 140 GLU A O 1
ATOM 1078 N N . ASP A 1 141 ? -3.839 -23.463 6.848 1.00 35.09 141 ASP A N 1
ATOM 1079 C CA . ASP A 1 141 ? -4.432 -23.539 5.512 1.00 35.09 141 ASP A CA 1
ATOM 1080 C C . ASP A 1 141 ? -5.067 -24.922 5.249 1.00 35.09 141 ASP A C 1
ATOM 1082 O O . ASP A 1 141 ? -4.509 -25.775 4.565 1.00 35.09 141 ASP A O 1
ATOM 1086 N N . ARG A 1 142 ? -6.230 -25.190 5.864 1.00 32.94 142 ARG A N 1
ATOM 1087 C CA . ARG A 1 142 ? -7.062 -26.371 5.569 1.00 32.94 142 ARG A CA 1
ATOM 1088 C C . ARG A 1 142 ? -8.260 -25.981 4.690 1.00 32.94 142 ARG A C 1
ATOM 1090 O O . ARG A 1 142 ? -9.136 -25.252 5.167 1.00 32.94 142 ARG A O 1
ATOM 1097 N N . PRO A 1 143 ? -8.340 -26.463 3.438 1.00 27.53 143 PRO A N 1
ATOM 1098 C CA . PRO A 1 143 ? -9.518 -26.290 2.591 1.00 27.53 143 PRO A CA 1
ATOM 1099 C C . PRO A 1 143 ? -10.743 -26.997 3.198 1.00 27.53 143 PRO A C 1
ATOM 1101 O O . PRO A 1 143 ? -10.635 -28.134 3.645 1.00 27.53 143 PRO A O 1
ATOM 1104 N N . GLY A 1 144 ? -11.915 -26.349 3.194 1.00 34.91 144 GLY A N 1
ATOM 1105 C CA . GLY A 1 144 ? -13.205 -27.005 3.477 1.00 34.91 144 GLY A CA 1
ATOM 1106 C C . GLY A 1 144 ? -13.909 -26.657 4.795 1.00 34.91 144 GLY A C 1
ATOM 1107 O O . GLY A 1 144 ? -15.051 -27.067 4.975 1.00 34.91 144 GLY A O 1
ATOM 1108 N N . VAL A 1 145 ? -13.310 -25.862 5.690 1.00 35.69 145 VAL A N 1
ATOM 1109 C CA . VAL A 1 145 ? -13.981 -25.419 6.929 1.00 35.69 145 VAL A CA 1
ATOM 1110 C C . VAL A 1 145 ? -14.428 -23.966 6.781 1.00 35.69 145 VAL A C 1
ATOM 1112 O O . VAL A 1 145 ? -13.609 -23.066 6.581 1.00 35.69 145 VAL A O 1
ATOM 1115 N N . THR A 1 146 ? -15.733 -23.711 6.876 1.00 38.59 146 THR A N 1
ATOM 1116 C CA . THR A 1 146 ? -16.287 -22.366 7.080 1.00 38.59 146 THR A CA 1
ATOM 1117 C C . THR A 1 146 ? -15.742 -21.823 8.400 1.00 38.59 146 THR A C 1
ATOM 1119 O O . THR A 1 146 ? -16.269 -22.133 9.459 1.00 38.59 146 THR A O 1
ATOM 1122 N N . ARG A 1 147 ? -14.629 -21.080 8.345 1.00 50.38 147 ARG A N 1
ATOM 1123 C CA . ARG A 1 147 ? -13.991 -20.509 9.536 1.00 50.38 147 ARG A CA 1
ATOM 1124 C C . ARG A 1 147 ? -14.925 -19.489 10.183 1.00 50.38 147 ARG A C 1
ATOM 1126 O O . ARG A 1 147 ? -15.232 -18.469 9.556 1.00 50.38 147 ARG A O 1
ATOM 1133 N N . ASP A 1 148 ? -15.301 -19.750 11.430 1.00 54.22 148 ASP A N 1
ATOM 1134 C CA . ASP A 1 148 ? -15.816 -18.743 12.352 1.00 54.22 148 ASP A CA 1
ATOM 1135 C C . ASP A 1 148 ? -14.897 -17.508 12.355 1.00 54.22 148 ASP A C 1
ATOM 1137 O O . ASP A 1 148 ? -13.684 -17.597 12.148 1.00 54.22 148 ASP A O 1
ATOM 1141 N N . THR A 1 149 ? -15.490 -16.332 12.536 1.00 59.69 149 THR A N 1
ATOM 1142 C CA . THR A 1 149 ? -14.823 -15.024 12.585 1.00 59.69 149 THR A CA 1
ATOM 1143 C C . THR A 1 149 ? -13.654 -15.038 13.587 1.00 59.69 149 THR A C 1
ATOM 1145 O O . THR A 1 149 ? -13.865 -15.012 14.799 1.00 59.69 149 THR A O 1
ATOM 1148 N N . GLN A 1 150 ? -12.411 -15.091 13.089 1.00 73.69 150 GLN A N 1
ATOM 1149 C CA . GLN A 1 150 ? -11.205 -15.189 13.918 1.00 73.69 150 GLN A CA 1
ATOM 1150 C C . GLN A 1 150 ? -10.748 -13.800 14.379 1.00 73.69 150 GLN A C 1
ATOM 1152 O O . GLN A 1 150 ? -10.346 -12.961 13.573 1.00 73.69 150 GLN A O 1
ATOM 1157 N N . TRP A 1 151 ? -10.779 -13.584 15.693 1.00 86.94 151 TRP A N 1
ATOM 1158 C CA . TRP A 1 151 ? -10.224 -12.395 16.332 1.00 86.94 151 TRP A CA 1
ATOM 1159 C C . TRP A 1 151 ? -8.758 -12.621 16.697 1.00 86.94 151 TRP A C 1
ATOM 1161 O O . TRP A 1 151 ? -8.412 -13.640 17.293 1.00 86.94 151 TRP A O 1
ATOM 1171 N N . VAL A 1 152 ? -7.905 -11.655 16.370 1.00 87.62 152 VAL A N 1
ATOM 1172 C CA . VAL A 1 152 ? -6.489 -11.634 16.742 1.00 87.62 152 VAL A CA 1
ATOM 1173 C C . VAL A 1 152 ? -6.279 -10.561 17.799 1.00 87.62 152 VAL A C 1
ATOM 1175 O O . VAL A 1 152 ? -6.547 -9.384 17.565 1.00 87.62 152 VAL A O 1
ATOM 1178 N N . GLU A 1 153 ? -5.820 -10.963 18.977 1.00 86.81 153 GLU A N 1
ATOM 1179 C CA . GLU A 1 153 ? -5.524 -10.034 20.064 1.00 86.81 153 GLU A CA 1
ATOM 1180 C C . GLU A 1 153 ? -4.141 -9.404 19.897 1.00 86.81 153 GLU A C 1
ATOM 1182 O O . GLU A 1 153 ? -3.173 -10.080 19.552 1.00 86.81 153 GLU A O 1
ATOM 1187 N N . VAL A 1 154 ? -4.054 -8.097 20.142 1.00 84.50 154 VAL A N 1
ATOM 1188 C CA . VAL A 1 154 ? -2.790 -7.361 20.106 1.00 84.50 154 VAL A CA 1
ATOM 1189 C C . VAL A 1 154 ? -2.140 -7.388 21.486 1.00 84.50 154 VAL A C 1
ATOM 1191 O O . VAL A 1 154 ? -2.570 -6.685 22.403 1.00 84.50 154 VAL A O 1
ATOM 1194 N N . ASP A 1 155 ? -1.089 -8.201 21.625 1.00 63.34 155 ASP A N 1
ATOM 1195 C CA . ASP A 1 155 ? -0.420 -8.497 22.897 1.00 63.34 155 ASP A CA 1
ATOM 1196 C C . ASP A 1 155 ? 0.608 -7.414 23.280 1.00 63.34 155 ASP A C 1
ATOM 1198 O O . ASP A 1 155 ? 1.822 -7.618 23.332 1.00 63.34 155 ASP A O 1
ATOM 1202 N N . LYS A 1 156 ? 0.115 -6.192 23.509 1.00 59.47 156 LYS A N 1
ATOM 1203 C CA . LYS A 1 156 ? 0.889 -5.104 24.120 1.00 59.47 156 LYS A CA 1
ATOM 1204 C C . LYS A 1 156 ? 0.171 -4.623 25.372 1.00 59.47 156 LYS A C 1
ATOM 1206 O O . LYS A 1 156 ? -0.762 -3.828 25.276 1.00 59.47 156 LYS A O 1
ATOM 1211 N N . LYS A 1 157 ? 0.611 -5.132 26.532 1.00 53.12 157 LYS A N 1
ATOM 1212 C CA . LYS A 1 157 ? 0.318 -4.661 27.906 1.00 53.12 157 LYS A CA 1
ATOM 1213 C C . LYS A 1 157 ? -0.913 -3.740 28.008 1.00 53.12 157 LYS A C 1
ATOM 1215 O O . LYS A 1 157 ? -0.780 -2.523 28.073 1.00 53.12 157 LYS A O 1
ATOM 1220 N N . GLY A 1 158 ? -2.111 -4.326 28.006 1.00 53.28 158 GLY A N 1
ATOM 1221 C CA . GLY A 1 158 ? -3.346 -3.619 28.371 1.00 53.28 158 GLY A CA 1
ATOM 1222 C C . GLY A 1 158 ? -3.949 -2.671 27.324 1.00 53.28 158 GLY A C 1
ATOM 1223 O O . GLY A 1 158 ? -4.920 -1.994 27.644 1.00 53.28 158 GLY A O 1
ATOM 1224 N N . THR A 1 159 ? -3.446 -2.626 26.083 1.00 57.56 159 THR A N 1
ATOM 1225 C CA . THR A 1 159 ? -4.021 -1.766 25.018 1.00 57.56 159 THR A CA 1
ATOM 1226 C C . THR A 1 159 ? -5.384 -2.228 24.495 1.00 57.56 159 THR A C 1
ATOM 1228 O O . THR A 1 159 ? -6.085 -1.447 23.858 1.00 57.56 159 THR A O 1
ATOM 1231 N N . GLY A 1 160 ? -5.790 -3.467 24.795 1.00 73.44 160 GLY A N 1
ATOM 1232 C CA . GLY A 1 160 ? -7.153 -3.945 24.581 1.00 73.44 160 GLY A CA 1
ATOM 1233 C C . GLY A 1 160 ? -7.633 -3.812 23.136 1.00 73.44 160 GLY A C 1
ATOM 1234 O O . GLY A 1 160 ? -8.713 -3.281 22.915 1.00 73.44 160 GLY A O 1
ATOM 1235 N N . LEU A 1 161 ? -6.859 -4.267 22.149 1.00 88.62 161 LEU A N 1
ATOM 1236 C CA . LEU A 1 161 ? -7.248 -4.234 20.735 1.00 88.62 161 LEU A CA 1
ATOM 1237 C C . LEU A 1 161 ? -7.449 -5.659 20.197 1.00 88.62 161 LEU A C 1
ATOM 1239 O O . LEU A 1 161 ? -6.597 -6.527 20.381 1.00 88.62 161 LEU A O 1
ATOM 1243 N N . LEU A 1 162 ? -8.579 -5.883 19.525 1.00 91.62 162 LEU A N 1
ATOM 1244 C CA . LEU A 1 162 ? -8.909 -7.107 18.798 1.00 91.62 162 LEU A CA 1
ATOM 1245 C C . LEU A 1 162 ? -9.037 -6.788 17.309 1.00 91.62 162 LEU A C 1
ATOM 1247 O O . LEU A 1 162 ? -9.837 -5.935 16.925 1.00 91.62 162 LEU A O 1
ATOM 1251 N N . LEU A 1 163 ? -8.279 -7.491 16.477 1.00 92.19 163 LEU A N 1
ATOM 1252 C CA . LEU A 1 163 ? -8.299 -7.356 15.027 1.00 92.19 163 LEU A CA 1
ATOM 1253 C C . LEU A 1 163 ? -9.137 -8.468 14.411 1.00 92.19 163 LEU A C 1
ATOM 1255 O O . LEU A 1 163 ? -8.974 -9.637 14.752 1.00 92.19 163 LEU A O 1
ATOM 1259 N N . LEU A 1 164 ? -10.002 -8.101 13.480 1.00 91.44 164 LEU A N 1
ATOM 1260 C CA . LEU A 1 164 ? -10.724 -9.027 12.632 1.00 91.44 164 LEU A CA 1
ATOM 1261 C C . LEU A 1 164 ? -10.110 -9.007 11.232 1.00 91.44 164 LEU A C 1
ATOM 1263 O O . LEU A 1 164 ? -10.142 -7.975 10.553 1.00 91.44 164 LEU A O 1
ATOM 1267 N N . ASP A 1 165 ? -9.551 -10.146 10.819 1.00 85.25 165 ASP A N 1
ATOM 1268 C CA . ASP A 1 165 ? -9.046 -10.333 9.460 1.00 85.25 165 ASP A CA 1
ATOM 1269 C C . ASP A 1 165 ? -10.203 -10.530 8.478 1.00 85.25 165 ASP A C 1
ATOM 1271 O O . ASP A 1 165 ? -11.147 -11.281 8.741 1.00 85.25 165 ASP A O 1
ATOM 1275 N N . THR A 1 166 ? -10.107 -9.883 7.320 1.00 82.12 166 THR A N 1
ATOM 1276 C CA . THR A 1 166 ? -11.052 -10.077 6.223 1.00 82.12 166 THR A CA 1
ATOM 1277 C C . THR A 1 166 ? -10.313 -10.470 4.948 1.00 82.12 166 THR A C 1
ATOM 1279 O O . THR A 1 166 ? -9.233 -9.945 4.649 1.00 82.12 166 THR A O 1
ATOM 1282 N N . PRO A 1 167 ? -10.875 -11.397 4.150 1.00 78.00 167 PRO A N 1
ATOM 1283 C CA . PRO A 1 167 ? -10.288 -11.736 2.862 1.00 78.00 167 PRO A CA 1
ATOM 1284 C C . PRO A 1 167 ? -10.207 -10.488 1.975 1.00 78.00 167 PRO A C 1
ATOM 1286 O O . PRO A 1 167 ? -11.111 -9.654 1.970 1.00 78.00 167 PRO A O 1
ATOM 1289 N N . GLY A 1 168 ? -9.128 -10.374 1.195 1.00 79.00 168 GLY A N 1
ATOM 1290 C CA . GLY A 1 168 ? -8.986 -9.281 0.235 1.00 79.00 168 GLY A CA 1
ATOM 1291 C C . GLY A 1 168 ? -10.096 -9.292 -0.810 1.00 79.00 168 GLY A C 1
ATOM 1292 O O . GLY A 1 168 ? -10.472 -10.353 -1.306 1.00 79.00 168 GLY A O 1
ATOM 1293 N N . VAL A 1 169 ? -10.601 -8.108 -1.154 1.00 82.00 169 VAL A N 1
ATOM 1294 C CA . VAL A 1 169 ? -11.685 -7.953 -2.131 1.00 82.00 169 VAL A CA 1
ATOM 1295 C C . VAL A 1 169 ? -11.227 -7.027 -3.244 1.00 82.00 169 VAL A C 1
ATOM 1297 O O . VAL A 1 169 ? -10.902 -5.872 -2.983 1.00 82.00 169 VAL A O 1
ATOM 1300 N N . LEU A 1 170 ? -11.209 -7.536 -4.476 1.00 80.12 170 LEU A N 1
ATOM 1301 C CA . LEU A 1 170 ? -11.228 -6.712 -5.689 1.00 80.12 170 LEU A CA 1
ATOM 1302 C C . LEU A 1 170 ? -12.677 -6.476 -6.112 1.00 80.12 170 LEU A C 1
ATOM 1304 O O . LEU A 1 170 ? -13.570 -7.196 -5.666 1.00 80.12 170 LEU A O 1
ATOM 1308 N N . TRP A 1 171 ? -12.907 -5.479 -6.958 1.00 84.12 171 TRP A N 1
ATOM 1309 C CA . TRP A 1 171 ? -14.191 -5.209 -7.601 1.00 84.12 171 TRP A CA 1
ATOM 1310 C C . TRP A 1 171 ? -14.149 -5.725 -9.050 1.00 84.12 171 TRP A C 1
ATOM 1312 O O . TRP A 1 171 ? -13.068 -5.889 -9.610 1.00 84.12 171 TRP A O 1
ATOM 1322 N N . PRO A 1 172 ? -15.295 -6.112 -9.634 1.00 69.69 172 PRO A N 1
ATOM 1323 C CA . PRO A 1 172 ? -15.310 -7.052 -10.755 1.00 69.69 172 PRO A CA 1
ATOM 1324 C C . PRO A 1 172 ? -14.963 -6.418 -12.105 1.00 69.69 172 PRO A C 1
ATOM 1326 O O . PRO A 1 172 ? -14.625 -7.144 -13.033 1.00 69.69 172 PRO A O 1
ATOM 1329 N N . LYS A 1 173 ? -15.082 -5.094 -12.233 1.00 74.38 173 LYS A N 1
ATOM 1330 C CA . LYS A 1 173 ? -14.763 -4.354 -13.453 1.00 74.38 173 LYS A CA 1
ATOM 1331 C C . LYS A 1 173 ? -14.050 -3.063 -13.088 1.00 74.38 173 LYS A C 1
ATOM 1333 O O . LYS A 1 173 ? -14.535 -2.315 -12.241 1.00 74.38 173 LYS A O 1
ATOM 1338 N N . PHE A 1 174 ? -12.925 -2.818 -13.743 1.00 77.06 174 PHE A N 1
ATOM 1339 C CA . PHE A 1 174 ? -12.238 -1.536 -13.715 1.00 77.06 174 PHE A CA 1
ATOM 1340 C C . PHE A 1 174 ? -12.735 -0.742 -14.923 1.00 77.06 174 PHE A C 1
ATOM 1342 O O . PHE A 1 174 ? -12.551 -1.184 -16.052 1.00 77.06 174 PHE A O 1
ATOM 1349 N N . GLU A 1 175 ? -13.426 0.373 -14.694 1.00 76.50 175 GLU A N 1
ATOM 1350 C CA . GLU A 1 175 ? -13.851 1.259 -15.791 1.00 76.50 175 GLU A CA 1
ATOM 1351 C C . GLU A 1 175 ? -12.660 2.048 -16.352 1.00 76.50 175 GLU A C 1
ATOM 1353 O O . GLU A 1 175 ? -12.600 2.331 -17.544 1.00 76.50 175 GLU A O 1
ATOM 1358 N N . ASP A 1 176 ? -11.680 2.340 -15.495 1.00 87.62 176 ASP A N 1
ATOM 1359 C CA . ASP A 1 176 ? -10.450 3.039 -15.845 1.00 87.62 176 ASP A CA 1
ATOM 1360 C C . ASP A 1 176 ? -9.308 2.042 -16.100 1.00 87.62 176 ASP A C 1
ATOM 1362 O O . ASP A 1 176 ? -8.900 1.283 -15.209 1.00 87.62 176 ASP A O 1
ATOM 1366 N N . LYS A 1 177 ? -8.759 2.081 -17.319 1.00 89.06 177 LYS A N 1
ATOM 1367 C CA . LYS A 1 177 ? -7.599 1.282 -17.736 1.00 89.06 177 LYS A CA 1
ATOM 1368 C C . LYS A 1 177 ? -6.389 1.517 -16.824 1.00 89.06 177 LYS A C 1
ATOM 1370 O O . LYS A 1 177 ? -5.724 0.561 -16.433 1.00 89.06 177 LYS A O 1
ATOM 1375 N N . THR A 1 178 ? -6.155 2.761 -16.414 1.00 91.81 178 THR A N 1
ATOM 1376 C CA . THR A 1 178 ? -5.043 3.181 -15.550 1.00 91.81 178 THR A CA 1
ATOM 1377 C C . THR A 1 178 ? -5.095 2.484 -14.196 1.00 91.81 178 THR A C 1
ATOM 1379 O O . THR A 1 178 ? -4.058 2.100 -13.656 1.00 91.81 178 THR A O 1
ATOM 1382 N N . ILE A 1 179 ? -6.298 2.290 -13.642 1.00 92.50 179 ILE A N 1
ATOM 1383 C CA . ILE A 1 179 ? -6.495 1.557 -12.386 1.00 92.50 179 ILE A CA 1
ATOM 1384 C C . ILE A 1 179 ? -6.095 0.092 -12.564 1.00 92.50 179 ILE A C 1
ATOM 1386 O O . ILE A 1 179 ? -5.375 -0.443 -11.720 1.00 92.50 179 ILE A O 1
ATOM 1390 N N . GLY A 1 180 ? -6.532 -0.538 -13.658 1.00 91.25 180 GLY A N 1
ATOM 1391 C CA . GLY A 1 180 ? -6.159 -1.913 -13.992 1.00 91.25 180 GLY A CA 1
ATOM 1392 C C . GLY A 1 180 ? -4.645 -2.080 -14.133 1.00 91.25 180 GLY A C 1
ATOM 1393 O O . GLY A 1 180 ? -4.065 -2.948 -13.486 1.00 91.25 180 GLY A O 1
ATOM 1394 N N . GLU A 1 181 ? -4.000 -1.192 -14.893 1.00 92.88 181 GLU A N 1
ATOM 1395 C CA . GLU A 1 181 ? -2.542 -1.157 -15.069 1.00 92.88 181 GLU A CA 1
ATOM 1396 C C . GLU A 1 181 ? -1.816 -0.972 -13.729 1.00 92.88 181 GLU A C 1
ATOM 1398 O O . GLU A 1 181 ? -0.902 -1.722 -13.411 1.00 92.88 181 GLU A O 1
ATOM 1403 N N . ASN A 1 182 ? -2.256 -0.032 -12.888 1.00 95.12 182 ASN A N 1
ATOM 1404 C CA . ASN A 1 182 ? -1.676 0.205 -11.563 1.00 95.12 182 ASN A CA 1
ATOM 1405 C C . ASN A 1 182 ? -1.755 -1.031 -10.662 1.00 95.12 182 ASN A C 1
ATOM 1407 O O . ASN A 1 182 ? -0.781 -1.394 -9.999 1.00 95.12 182 ASN A O 1
ATOM 1411 N N . LEU A 1 183 ? -2.916 -1.681 -10.625 1.00 93.31 183 LEU A N 1
ATOM 1412 C CA . LEU A 1 183 ? -3.131 -2.892 -9.840 1.00 93.31 183 LEU A CA 1
ATOM 1413 C C . LEU A 1 183 ? -2.303 -4.071 -10.371 1.00 93.31 183 LEU A C 1
ATOM 1415 O O . LEU A 1 183 ? -1.805 -4.859 -9.569 1.00 93.31 183 LEU A O 1
ATOM 1419 N N . ALA A 1 184 ? -2.123 -4.172 -11.689 1.00 92.06 184 ALA A N 1
ATOM 1420 C CA . ALA A 1 184 ? -1.252 -5.162 -12.316 1.00 92.06 184 ALA A CA 1
ATOM 1421 C C . ALA A 1 184 ? 0.223 -4.911 -11.958 1.00 92.06 184 ALA A C 1
ATOM 1423 O O . ALA A 1 184 ? 0.842 -5.750 -11.311 1.00 92.06 184 ALA A O 1
ATOM 1424 N N . ILE A 1 185 ? 0.741 -3.711 -12.247 1.00 94.00 185 ILE A N 1
ATOM 1425 C CA . ILE A 1 185 ? 2.126 -3.281 -11.968 1.00 94.00 185 ILE A CA 1
ATOM 1426 C C . ILE A 1 185 ? 2.511 -3.500 -10.499 1.00 94.00 185 ILE A C 1
ATOM 1428 O O . ILE A 1 185 ? 3.646 -3.845 -10.176 1.00 94.00 185 ILE A O 1
ATOM 1432 N N . THR A 1 186 ? 1.579 -3.278 -9.572 1.00 94.19 186 THR A N 1
ATOM 1433 C CA . THR A 1 186 ? 1.857 -3.386 -8.134 1.00 94.19 186 THR A CA 1
ATOM 1434 C C . THR A 1 186 ? 1.647 -4.786 -7.552 1.00 94.19 186 THR A C 1
ATOM 1436 O O . THR A 1 186 ? 1.909 -4.968 -6.353 1.00 94.19 186 THR A O 1
ATOM 1439 N N . GLY A 1 187 ? 1.216 -5.757 -8.369 1.00 89.88 187 GLY A N 1
ATOM 1440 C CA . GLY A 1 187 ? 1.008 -7.158 -7.991 1.00 89.88 187 GLY A CA 1
ATOM 1441 C C . GLY A 1 187 ? -0.292 -7.422 -7.224 1.00 89.88 187 GLY A C 1
ATOM 1442 O O . GLY A 1 187 ? -0.380 -8.378 -6.450 1.00 89.88 187 GLY A O 1
ATOM 1443 N N . ALA A 1 188 ? -1.301 -6.558 -7.356 1.00 88.00 188 ALA A N 1
ATOM 1444 C CA . ALA A 1 188 ? -2.615 -6.764 -6.741 1.00 88.00 188 ALA A CA 1
ATOM 1445 C C . ALA A 1 188 ? -3.506 -7.739 -7.532 1.00 88.00 188 ALA A C 1
ATOM 1447 O O . ALA A 1 188 ? -4.401 -8.363 -6.951 1.00 88.00 188 ALA A O 1
ATOM 1448 N N . ILE A 1 189 ? -3.259 -7.875 -8.836 1.00 84.88 189 ILE A N 1
ATOM 1449 C CA . ILE A 1 189 ? -3.895 -8.847 -9.736 1.00 84.88 189 ILE A CA 1
ATOM 1450 C C . ILE A 1 189 ? -2.905 -10.001 -9.966 1.00 84.88 189 ILE A C 1
ATOM 1452 O O . ILE A 1 189 ? -1.701 -9.786 -9.936 1.00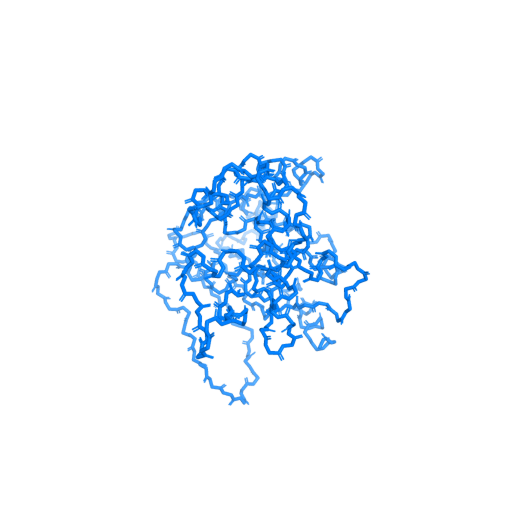 84.88 189 ILE A O 1
ATOM 1456 N N . ARG A 1 190 ? -3.401 -11.236 -10.119 1.00 71.38 190 ARG A N 1
ATOM 1457 C CA . ARG A 1 190 ? -2.548 -12.417 -10.353 1.00 71.38 190 ARG A CA 1
ATOM 1458 C C . ARG A 1 190 ? -2.085 -12.475 -11.810 1.00 71.38 190 ARG A C 1
ATOM 1460 O O . ARG A 1 190 ? -2.908 -12.292 -12.703 1.00 71.38 190 ARG A O 1
ATOM 1467 N N . ASP A 1 191 ? -0.829 -12.858 -12.009 1.00 64.25 191 ASP A N 1
ATOM 1468 C CA . ASP A 1 191 ? -0.125 -12.822 -13.301 1.00 64.25 191 ASP A CA 1
ATOM 1469 C C . ASP A 1 191 ? -0.762 -13.692 -14.395 1.00 64.25 191 ASP A C 1
ATOM 1471 O O . ASP A 1 191 ? -0.758 -13.314 -15.556 1.00 64.25 191 ASP A O 1
ATOM 1475 N N . GLY A 1 192 ? -1.421 -14.804 -14.043 1.00 63.94 192 GLY A N 1
ATOM 1476 C CA . GLY A 1 192 ? -2.033 -15.725 -15.020 1.00 63.94 192 GLY A CA 1
ATOM 1477 C C . GLY A 1 192 ? -3.214 -15.172 -15.839 1.00 63.94 192 GLY A C 1
ATOM 1478 O O . GLY A 1 192 ? -3.859 -15.935 -16.550 1.00 63.94 192 GLY A O 1
ATOM 1479 N N . VAL A 1 193 ? -3.544 -13.885 -15.700 1.00 67.75 193 VAL A N 1
ATOM 1480 C CA . VAL A 1 193 ? -4.615 -13.183 -16.435 1.00 67.75 193 VAL A CA 1
ATOM 1481 C C . VAL A 1 193 ? -4.074 -11.926 -17.141 1.00 67.75 193 VAL A C 1
ATOM 1483 O O . VAL A 1 193 ? -4.840 -11.187 -17.755 1.00 67.75 193 VAL A O 1
ATOM 1486 N N . LEU A 1 194 ? -2.772 -11.646 -17.034 1.00 79.69 194 LEU A N 1
ATOM 1487 C CA . LEU A 1 194 ? -2.159 -10.403 -17.489 1.00 79.69 194 LEU A CA 1
ATOM 1488 C C . LEU A 1 194 ? -1.210 -10.662 -18.659 1.00 79.69 194 LEU A C 1
ATOM 1490 O O . LEU A 1 194 ? -0.408 -11.589 -18.623 1.00 79.69 194 LEU A O 1
ATOM 1494 N N . ASP A 1 195 ? -1.281 -9.797 -19.666 1.00 89.38 195 ASP A N 1
ATOM 1495 C CA . ASP A 1 195 ? -0.212 -9.640 -20.649 1.00 89.38 195 ASP A CA 1
ATOM 1496 C C . ASP A 1 195 ? 0.942 -8.878 -19.976 1.00 89.38 195 ASP A C 1
ATOM 1498 O O . ASP A 1 195 ? 0.896 -7.651 -19.830 1.00 89.38 195 ASP A O 1
ATOM 1502 N N . LEU A 1 196 ? 1.923 -9.630 -19.468 1.00 89.88 196 LEU A N 1
ATOM 1503 C CA . LEU A 1 196 ? 3.037 -9.087 -18.691 1.00 89.88 196 LEU A CA 1
ATOM 1504 C C . LEU A 1 196 ? 3.914 -8.151 -19.522 1.00 89.88 196 LEU A C 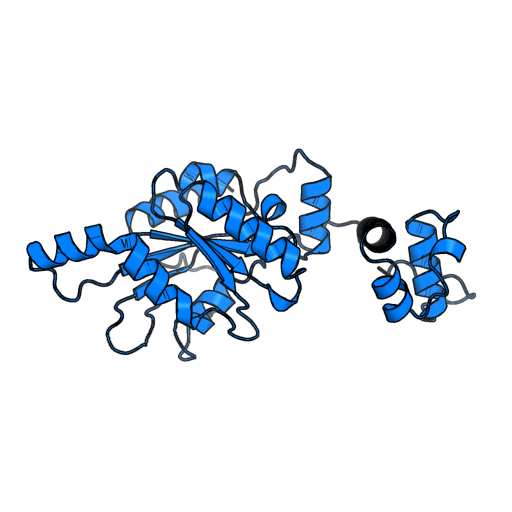1
ATOM 1506 O O . LEU A 1 196 ? 4.332 -7.118 -19.006 1.00 89.88 196 LEU A O 1
ATOM 1510 N N . GLU A 1 197 ? 4.126 -8.450 -20.803 1.00 93.69 197 GLU A N 1
ATOM 1511 C CA . GLU A 1 197 ? 4.934 -7.622 -21.699 1.00 93.69 197 GLU A CA 1
ATOM 1512 C C . GLU A 1 197 ? 4.303 -6.244 -21.894 1.00 93.69 197 GLU A C 1
ATOM 1514 O O . GLU A 1 197 ? 4.970 -5.219 -21.723 1.00 93.69 197 GLU A O 1
ATOM 1519 N N . SER A 1 198 ? 2.991 -6.195 -22.152 1.00 93.38 198 SER A N 1
ATOM 1520 C CA . SER A 1 198 ? 2.263 -4.925 -22.251 1.00 93.38 198 SER A CA 1
ATOM 1521 C C . SER A 1 198 ? 2.321 -4.121 -20.949 1.00 93.38 198 SER A C 1
ATOM 1523 O O . SER A 1 198 ? 2.507 -2.902 -20.972 1.00 93.38 198 SER A O 1
ATOM 1525 N N . ILE A 1 199 ? 2.178 -4.782 -19.797 1.00 94.25 199 ILE A N 1
ATOM 1526 C CA . ILE A 1 199 ? 2.242 -4.119 -18.488 1.00 94.25 199 ILE A CA 1
ATOM 1527 C C . ILE A 1 199 ? 3.655 -3.595 -18.192 1.00 94.25 199 ILE A C 1
ATOM 1529 O O . ILE A 1 199 ? 3.800 -2.468 -17.703 1.00 94.25 199 ILE A O 1
ATOM 1533 N N . ALA A 1 200 ? 4.691 -4.366 -18.521 1.00 95.56 200 ALA A N 1
ATOM 1534 C CA . ALA A 1 200 ? 6.085 -3.970 -18.363 1.00 95.56 200 ALA A CA 1
ATOM 1535 C C . ALA A 1 200 ? 6.447 -2.788 -19.274 1.00 95.56 200 ALA A C 1
ATOM 1537 O O . ALA A 1 200 ? 7.088 -1.839 -18.815 1.00 95.56 200 ALA A O 1
ATOM 1538 N N . ALA A 1 201 ? 5.974 -2.785 -20.524 1.00 96.75 201 ALA A N 1
ATOM 1539 C CA . ALA A 1 201 ? 6.141 -1.660 -21.440 1.00 96.75 201 ALA A CA 1
ATOM 1540 C C . ALA A 1 201 ? 5.483 -0.384 -20.883 1.00 96.75 201 ALA A C 1
ATOM 1542 O O . ALA A 1 201 ? 6.144 0.648 -20.759 1.00 96.75 201 ALA A O 1
ATOM 1543 N N . VAL A 1 202 ? 4.224 -0.460 -20.428 1.00 95.94 202 VAL A N 1
ATOM 1544 C CA . VAL A 1 202 ? 3.536 0.680 -19.788 1.00 95.94 202 VAL A CA 1
ATOM 1545 C C . VAL A 1 202 ? 4.324 1.210 -18.585 1.00 95.94 202 VAL A C 1
ATOM 1547 O O . VAL A 1 202 ? 4.446 2.426 -18.403 1.00 95.94 202 VAL A O 1
ATOM 1550 N N . LEU A 1 203 ? 4.882 0.326 -17.751 1.00 96.31 203 LEU A N 1
ATOM 1551 C CA . LEU A 1 203 ? 5.727 0.740 -16.633 1.00 96.31 203 LEU A CA 1
ATOM 1552 C C . LEU A 1 203 ? 7.009 1.440 -17.113 1.00 96.31 203 LEU A C 1
ATOM 1554 O O . LEU A 1 203 ? 7.371 2.471 -16.542 1.00 96.31 203 LEU A O 1
ATOM 1558 N N . CYS A 1 204 ? 7.667 0.932 -18.159 1.00 96.06 204 CYS A N 1
ATOM 1559 C CA . CYS A 1 204 ? 8.851 1.560 -18.752 1.00 96.06 204 CYS A CA 1
ATOM 1560 C C . CYS A 1 204 ? 8.551 2.986 -19.224 1.00 96.06 204 CYS A C 1
ATOM 1562 O O . CYS A 1 204 ? 9.275 3.909 -18.850 1.00 96.06 204 CYS A O 1
ATOM 1564 N N . GLY A 1 205 ? 7.450 3.190 -19.954 1.00 96.50 205 GLY A N 1
ATOM 1565 C CA . GLY A 1 205 ? 7.023 4.515 -20.412 1.00 96.50 205 GLY A CA 1
ATOM 1566 C C . GLY A 1 205 ? 6.784 5.496 -19.267 1.00 96.50 205 GLY A C 1
ATOM 1567 O O . GLY A 1 205 ? 7.260 6.634 -19.279 1.00 96.50 205 GLY A O 1
ATOM 1568 N N . ARG A 1 206 ? 6.116 5.033 -18.208 1.00 96.00 206 ARG A N 1
ATOM 1569 C CA . ARG A 1 206 ? 5.851 5.834 -17.005 1.00 96.00 206 ARG A CA 1
ATOM 1570 C C . ARG A 1 206 ? 7.126 6.193 -16.245 1.00 96.00 206 ARG A C 1
ATOM 1572 O O . ARG A 1 206 ? 7.281 7.340 -15.833 1.00 96.00 206 ARG A O 1
ATOM 1579 N N . LEU A 1 207 ? 8.041 5.242 -16.059 1.00 96.00 207 LEU A N 1
ATOM 1580 C CA . LEU A 1 207 ? 9.323 5.499 -15.399 1.00 96.00 207 LEU A CA 1
ATOM 1581 C C . LEU A 1 207 ? 10.210 6.419 -16.237 1.00 96.00 207 LEU A C 1
ATOM 1583 O O . LEU A 1 207 ? 10.829 7.312 -15.672 1.00 96.00 207 LEU A O 1
ATOM 1587 N N . ARG A 1 208 ? 10.206 6.274 -17.566 1.00 96.44 208 ARG A N 1
ATOM 1588 C CA . ARG A 1 208 ? 10.876 7.202 -18.485 1.00 96.44 208 ARG A CA 1
ATOM 1589 C C . ARG A 1 208 ? 10.382 8.637 -18.295 1.00 96.44 208 ARG A C 1
ATOM 1591 O O . ARG A 1 208 ? 11.194 9.552 -18.277 1.00 96.44 208 ARG A O 1
ATOM 1598 N N . ALA A 1 209 ? 9.075 8.835 -18.134 1.00 95.81 209 ALA A N 1
ATOM 1599 C CA . ALA A 1 209 ? 8.500 10.168 -17.967 1.00 95.81 209 ALA A CA 1
ATOM 1600 C C . ALA A 1 209 ? 8.700 10.752 -16.556 1.00 95.81 209 ALA A C 1
ATOM 1602 O O . ALA A 1 209 ? 8.949 11.946 -16.417 1.00 95.81 209 ALA A O 1
ATOM 1603 N N . MET A 1 210 ? 8.556 9.936 -15.507 1.00 95.19 210 MET A N 1
ATOM 1604 C CA . MET A 1 210 ? 8.514 10.423 -14.119 1.00 95.19 210 MET A CA 1
ATOM 1605 C C . MET A 1 210 ? 9.851 10.316 -13.380 1.00 95.19 210 MET A C 1
ATOM 1607 O O . MET A 1 210 ? 10.148 11.156 -12.536 1.00 95.19 210 MET A O 1
ATOM 1611 N N . TYR A 1 211 ? 10.638 9.278 -13.666 1.00 95.88 211 TYR A N 1
ATOM 1612 C CA . TYR A 1 211 ? 11.877 8.946 -12.956 1.00 95.88 211 TYR A CA 1
ATOM 1613 C C . TYR A 1 211 ? 12.983 8.467 -13.925 1.00 95.88 211 TYR A C 1
ATOM 1615 O O . TYR A 1 211 ? 13.536 7.377 -13.729 1.00 95.88 211 TYR A O 1
ATOM 1623 N N . PRO A 1 212 ? 13.318 9.248 -14.973 1.00 96.94 212 PRO A N 1
ATOM 1624 C CA . PRO A 1 212 ? 14.239 8.825 -16.029 1.00 96.94 212 PRO A CA 1
ATOM 1625 C C . PRO A 1 212 ? 15.621 8.439 -15.499 1.00 96.94 212 PRO A C 1
ATOM 1627 O O . PRO A 1 212 ? 16.133 7.377 -15.840 1.00 96.94 212 PRO A O 1
ATOM 1630 N N . ASP A 1 213 ? 16.192 9.243 -14.603 1.00 96.75 213 ASP A N 1
ATOM 1631 C CA . ASP A 1 213 ? 17.534 8.995 -14.067 1.00 96.75 213 ASP A CA 1
ATOM 1632 C C . ASP A 1 213 ? 17.597 7.685 -13.276 1.00 96.75 213 ASP A C 1
ATOM 1634 O O . ASP A 1 213 ? 18.553 6.916 -13.393 1.00 96.75 213 ASP A O 1
ATOM 1638 N N . ALA A 1 214 ? 16.547 7.386 -12.505 1.00 96.25 214 ALA A N 1
ATOM 1639 C CA . ALA A 1 214 ? 16.450 6.140 -11.754 1.00 96.25 214 ALA A CA 1
ATOM 1640 C C . ALA A 1 214 ? 16.312 4.929 -12.689 1.00 96.25 214 ALA A C 1
ATOM 1642 O O . ALA A 1 214 ? 16.926 3.889 -12.437 1.00 96.25 214 ALA A O 1
ATOM 1643 N N . LEU A 1 215 ? 15.543 5.063 -13.777 1.00 97.00 215 LEU A N 1
ATOM 1644 C CA . LEU A 1 215 ? 15.418 4.031 -14.804 1.00 97.00 215 LEU A CA 1
ATOM 1645 C C . LEU A 1 215 ? 16.773 3.762 -15.473 1.00 97.00 215 LEU A C 1
ATOM 1647 O O . LEU A 1 215 ? 17.212 2.609 -15.530 1.00 97.00 215 LEU A O 1
ATOM 1651 N N . CYS A 1 216 ? 17.464 4.818 -15.910 1.00 96.88 216 CYS A N 1
ATOM 1652 C CA . CYS A 1 216 ? 18.765 4.707 -16.558 1.00 96.88 216 CYS A CA 1
ATOM 1653 C C . CYS A 1 216 ? 19.809 4.083 -15.632 1.00 96.88 216 CYS A C 1
ATOM 1655 O O . CYS A 1 216 ? 20.457 3.105 -16.009 1.00 96.88 216 CYS A O 1
ATOM 1657 N N . ALA A 1 217 ? 19.907 4.565 -14.390 1.00 97.06 217 ALA A N 1
ATOM 1658 C CA . ALA A 1 217 ? 20.826 4.025 -13.394 1.00 97.06 217 ALA A CA 1
ATOM 1659 C C . ALA A 1 217 ? 20.549 2.544 -13.086 1.00 97.06 217 ALA A C 1
ATOM 1661 O O . ALA A 1 217 ? 21.478 1.747 -12.946 1.00 97.06 217 ALA A O 1
ATOM 1662 N N . ARG A 1 218 ? 19.274 2.140 -13.007 1.00 96.50 218 ARG A N 1
ATOM 1663 C CA . ARG A 1 218 ? 18.888 0.758 -12.690 1.00 96.50 218 ARG A CA 1
ATOM 1664 C C . ARG A 1 218 ? 19.288 -0.234 -13.781 1.00 96.50 218 ARG A C 1
ATOM 1666 O O . ARG A 1 218 ? 19.644 -1.374 -13.452 1.00 96.50 218 ARG A O 1
ATOM 1673 N N . TYR A 1 219 ? 19.183 0.168 -15.046 1.00 96.38 219 TYR A N 1
ATOM 1674 C CA . TYR A 1 219 ? 19.368 -0.708 -16.208 1.00 96.38 219 TYR A CA 1
ATOM 1675 C C . TYR A 1 219 ? 20.648 -0.442 -17.009 1.00 96.38 219 TYR A C 1
ATOM 1677 O O . TYR A 1 219 ? 20.908 -1.154 -17.975 1.00 96.38 219 TYR A O 1
ATOM 1685 N N . GLY A 1 220 ? 21.479 0.516 -16.589 1.00 94.69 220 GLY A N 1
ATOM 1686 C CA . GLY A 1 220 ? 22.716 0.859 -17.294 1.00 94.69 220 GLY A CA 1
ATOM 1687 C C . GLY A 1 220 ? 22.458 1.466 -18.675 1.00 94.69 220 GLY A C 1
ATOM 1688 O O . GLY A 1 220 ? 23.202 1.190 -19.620 1.00 94.69 220 GLY A O 1
ATOM 1689 N N . LEU A 1 221 ? 21.376 2.240 -18.796 1.00 95.06 221 LEU A N 1
ATOM 1690 C CA . LEU A 1 221 ? 21.060 3.007 -20.001 1.00 95.06 221 LEU A CA 1
ATOM 1691 C C . LEU A 1 221 ? 21.894 4.294 -20.018 1.00 95.06 221 LEU A C 1
ATOM 1693 O O . LEU A 1 221 ? 22.289 4.795 -18.962 1.00 95.06 221 LEU A O 1
ATOM 1697 N N . SER A 1 222 ? 22.150 4.835 -21.210 1.00 94.12 222 SER A N 1
ATOM 1698 C CA . SER A 1 222 ? 22.674 6.200 -21.346 1.00 94.12 222 SER A CA 1
ATOM 1699 C C . SER A 1 222 ? 21.607 7.230 -20.945 1.00 94.12 222 SER A C 1
ATOM 1701 O O . SER A 1 222 ? 20.562 6.880 -20.394 1.00 94.12 222 SER A O 1
ATOM 1703 N N . GLU A 1 223 ? 21.852 8.513 -21.210 1.00 94.25 223 GLU A N 1
ATOM 1704 C CA . GLU A 1 223 ? 20.847 9.557 -21.003 1.00 94.25 223 GLU A CA 1
ATOM 1705 C C . GLU A 1 223 ? 19.526 9.198 -21.693 1.00 94.25 223 GLU A C 1
ATOM 1707 O O . GLU A 1 223 ? 19.521 8.766 -22.851 1.00 94.25 223 GLU A O 1
ATOM 1712 N N . ILE A 1 224 ? 18.404 9.390 -20.989 1.00 94.44 224 ILE A N 1
ATOM 1713 C CA . ILE A 1 224 ? 17.082 8.946 -21.454 1.00 94.44 224 ILE A CA 1
ATOM 1714 C C . ILE A 1 224 ? 16.684 9.564 -22.806 1.00 94.44 224 ILE A C 1
ATOM 1716 O O . ILE A 1 224 ? 15.945 8.954 -23.575 1.00 94.44 224 ILE A O 1
ATOM 1720 N N . SER A 1 225 ? 17.221 10.749 -23.117 1.00 94.44 225 SER A N 1
ATOM 1721 C CA . SER A 1 225 ? 17.066 11.467 -24.388 1.00 94.44 225 SER A CA 1
ATOM 1722 C C . SER A 1 225 ? 17.532 10.652 -25.599 1.00 94.44 225 SER A C 1
ATOM 1724 O O . SER A 1 225 ? 16.961 10.792 -26.675 1.00 94.44 225 SER A O 1
ATOM 1726 N N . THR A 1 226 ? 18.498 9.744 -25.417 1.00 95.06 226 THR A N 1
ATOM 1727 C CA . THR A 1 226 ? 18.975 8.809 -26.457 1.00 95.06 226 THR A CA 1
ATOM 1728 C C . THR A 1 226 ? 17.858 7.891 -26.965 1.00 95.06 226 THR A C 1
ATOM 1730 O O . THR A 1 226 ? 17.920 7.382 -28.079 1.00 95.06 226 THR A O 1
ATOM 1733 N N . TYR A 1 227 ? 16.832 7.672 -26.141 1.00 94.12 227 TYR A N 1
ATOM 1734 C CA . TYR A 1 227 ? 15.732 6.742 -26.386 1.00 94.12 227 TYR A CA 1
ATOM 1735 C C . TYR A 1 227 ? 14.396 7.479 -26.578 1.00 94.12 227 TYR A C 1
ATOM 1737 O O . TYR A 1 227 ? 13.329 6.897 -26.374 1.00 94.12 227 TYR A O 1
ATOM 1745 N N . ALA A 1 228 ? 14.437 8.773 -26.918 1.00 92.00 228 ALA A N 1
ATOM 1746 C CA . ALA A 1 228 ? 13.242 9.603 -27.067 1.00 92.00 228 ALA A CA 1
ATOM 1747 C C . ALA A 1 228 ? 12.322 9.114 -28.197 1.00 92.00 228 ALA A C 1
ATOM 1749 O O . ALA A 1 228 ? 11.106 9.094 -28.019 1.00 92.00 228 ALA A O 1
ATOM 1750 N N . ASP A 1 229 ? 12.905 8.654 -29.307 1.00 95.19 229 ASP A N 1
ATOM 1751 C CA . ASP A 1 229 ? 12.162 8.185 -30.484 1.00 95.19 229 ASP A CA 1
ATOM 1752 C C . ASP A 1 229 ? 11.666 6.734 -30.357 1.00 95.19 229 ASP A C 1
ATOM 1754 O O . ASP A 1 229 ? 10.925 6.256 -31.213 1.00 95.19 229 ASP A O 1
ATOM 1758 N N . MET A 1 230 ? 12.050 6.027 -29.287 1.00 96.44 230 MET A N 1
ATOM 1759 C CA . MET A 1 230 ? 11.585 4.665 -29.030 1.00 96.44 230 MET A CA 1
ATOM 1760 C C . MET A 1 230 ? 10.178 4.658 -28.431 1.00 96.44 230 MET A C 1
ATOM 1762 O O . MET A 1 230 ? 9.833 5.438 -27.533 1.00 96.44 230 MET A O 1
ATOM 1766 N N . THR A 1 231 ? 9.376 3.697 -28.865 1.00 97.38 231 THR A N 1
ATOM 1767 C CA . THR A 1 231 ? 8.150 3.290 -28.181 1.00 97.38 231 THR A CA 1
ATOM 1768 C C . THR A 1 231 ? 8.469 2.688 -26.808 1.00 97.38 231 THR A C 1
ATOM 1770 O O . THR A 1 231 ? 9.591 2.264 -26.522 1.00 97.38 231 THR A O 1
ATOM 1773 N N . ASP A 1 232 ? 7.461 2.613 -25.939 1.00 96.62 232 ASP A N 1
ATOM 1774 C CA . ASP A 1 232 ? 7.600 2.005 -24.611 1.00 96.62 232 ASP A CA 1
ATOM 1775 C C . ASP A 1 232 ? 8.022 0.524 -24.678 1.00 96.62 232 ASP A C 1
ATOM 1777 O O . ASP A 1 232 ? 8.775 0.049 -23.827 1.00 96.62 232 ASP A O 1
ATOM 1781 N N . TYR A 1 233 ? 7.576 -0.192 -25.714 1.00 97.31 233 TYR A N 1
ATOM 1782 C CA . TYR A 1 233 ? 7.953 -1.583 -25.957 1.00 97.31 233 TYR A CA 1
ATOM 1783 C C . TYR A 1 233 ? 9.388 -1.710 -26.490 1.00 97.31 233 TYR A C 1
ATOM 1785 O O . TYR A 1 233 ? 10.144 -2.559 -26.030 1.00 97.31 233 TYR A O 1
ATOM 1793 N N . GLU A 1 234 ? 9.828 -0.831 -27.394 1.00 97.38 234 GLU A N 1
ATOM 1794 C CA . GLU A 1 234 ? 11.230 -0.815 -27.847 1.00 97.38 234 GLU A CA 1
ATOM 1795 C C . GLU A 1 234 ? 12.200 -0.497 -26.703 1.00 97.38 234 GLU A C 1
ATOM 1797 O O . GLU A 1 234 ? 13.274 -1.096 -26.621 1.00 97.38 234 GLU A O 1
ATOM 1802 N N . LEU A 1 235 ? 11.803 0.382 -25.776 1.00 97.25 235 LEU A N 1
ATOM 1803 C CA . LEU A 1 235 ? 12.575 0.648 -24.565 1.00 97.25 235 LEU A CA 1
ATOM 1804 C C . LEU A 1 235 ? 12.673 -0.592 -23.661 1.00 97.25 235 LEU A C 1
ATOM 1806 O O . LEU A 1 235 ? 13.747 -0.865 -23.121 1.00 97.25 235 LEU A O 1
ATOM 1810 N N . LEU A 1 236 ? 11.589 -1.368 -23.525 1.00 97.81 236 LEU A N 1
ATOM 1811 C CA . LEU A 1 236 ? 11.615 -2.659 -22.831 1.00 97.81 236 LEU A CA 1
ATOM 1812 C C . LEU A 1 236 ? 12.633 -3.605 -23.490 1.00 97.81 236 LEU A C 1
ATOM 1814 O O . LEU A 1 236 ? 13.483 -4.166 -22.803 1.00 97.81 236 LEU A O 1
ATOM 1818 N N . LEU A 1 237 ? 12.628 -3.726 -24.820 1.00 97.31 237 LEU A N 1
ATOM 1819 C CA . LEU A 1 237 ? 13.588 -4.575 -25.537 1.00 97.31 237 LEU A CA 1
ATOM 1820 C C . LEU A 1 237 ? 15.042 -4.098 -25.387 1.00 97.31 237 LEU A C 1
ATOM 1822 O O . LEU A 1 237 ? 15.950 -4.924 -25.280 1.00 97.31 237 LEU A O 1
ATOM 1826 N N . GLU A 1 238 ? 15.291 -2.787 -25.343 1.00 96.81 238 GLU A N 1
ATOM 1827 C CA . GLU A 1 238 ? 16.629 -2.250 -25.058 1.00 96.81 238 GLU A CA 1
ATOM 1828 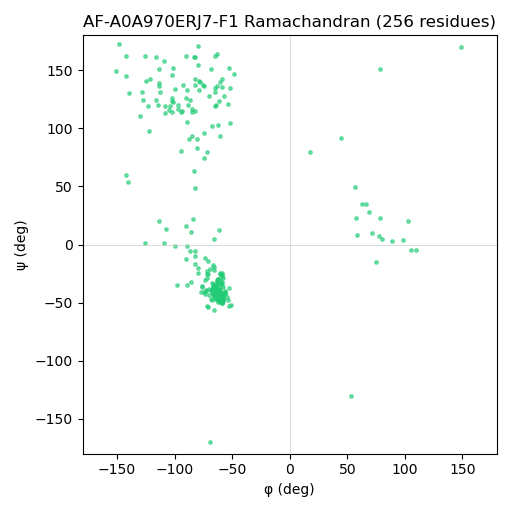C C . GLU A 1 238 ? 17.093 -2.608 -23.640 1.00 96.81 238 GLU A C 1
ATOM 1830 O O . GLU A 1 238 ? 18.254 -2.979 -23.445 1.00 96.81 238 GLU A O 1
ATOM 1835 N N . ILE A 1 239 ? 16.193 -2.588 -22.653 1.00 97.19 239 ILE A N 1
ATOM 1836 C CA . ILE A 1 239 ? 16.493 -3.089 -21.306 1.00 97.19 239 ILE A CA 1
ATOM 1837 C C . ILE A 1 239 ? 16.861 -4.580 -21.361 1.00 97.19 239 ILE A C 1
ATOM 1839 O O . ILE A 1 239 ? 17.877 -4.977 -20.781 1.00 97.19 239 ILE A O 1
ATOM 1843 N N . GLY A 1 240 ? 16.095 -5.394 -22.091 1.00 97.25 240 GLY A N 1
ATOM 1844 C CA . GLY A 1 240 ? 16.380 -6.819 -22.293 1.00 97.25 240 GLY A CA 1
ATOM 1845 C C . GLY A 1 240 ? 17.756 -7.058 -22.920 1.00 97.25 240 GLY A C 1
ATOM 1846 O O . GLY A 1 240 ? 18.547 -7.864 -22.420 1.00 97.25 240 GLY A O 1
ATOM 1847 N N . ARG A 1 241 ? 18.107 -6.268 -23.943 1.00 95.56 241 ARG A N 1
ATOM 1848 C CA . ARG A 1 241 ? 19.429 -6.276 -24.591 1.00 95.56 241 ARG A CA 1
ATOM 1849 C C . ARG A 1 241 ? 20.551 -5.970 -23.601 1.00 95.56 241 ARG A C 1
ATOM 1851 O O . ARG A 1 241 ? 21.520 -6.723 -23.527 1.00 95.56 241 ARG A O 1
ATOM 1858 N N . ARG A 1 242 ? 20.413 -4.910 -22.799 1.00 94.81 242 ARG A N 1
ATOM 1859 C CA . ARG A 1 242 ? 21.398 -4.504 -21.773 1.00 94.81 242 ARG A CA 1
ATOM 1860 C C . ARG A 1 242 ? 21.576 -5.553 -20.680 1.00 94.81 242 ARG A C 1
ATOM 1862 O O . ARG A 1 242 ? 22.661 -5.687 -20.118 1.00 94.81 242 ARG A O 1
ATOM 1869 N N . ARG A 1 243 ? 20.517 -6.308 -20.382 1.00 95.69 243 ARG A N 1
ATOM 1870 C CA . ARG A 1 243 ? 20.532 -7.424 -19.428 1.00 95.69 243 ARG A CA 1
ATOM 1871 C C . ARG A 1 243 ? 21.049 -8.736 -20.021 1.00 95.69 243 ARG A C 1
ATOM 1873 O O . ARG A 1 243 ? 21.283 -9.672 -19.260 1.00 95.69 243 ARG A O 1
ATOM 1880 N N . GLY A 1 244 ? 21.242 -8.809 -21.339 1.00 95.25 244 GLY A N 1
ATOM 1881 C CA . GLY A 1 244 ? 21.637 -10.036 -22.030 1.00 95.25 244 GLY A CA 1
ATOM 1882 C C . GLY A 1 244 ? 20.537 -11.100 -22.031 1.00 95.25 244 GLY A C 1
ATOM 1883 O O . GLY A 1 244 ? 20.834 -12.294 -22.038 1.00 95.25 244 GLY A O 1
ATOM 1884 N N . PHE A 1 245 ? 19.269 -10.689 -21.980 1.00 96.75 245 PHE A N 1
ATOM 1885 C CA . PHE A 1 245 ? 18.128 -11.596 -22.066 1.00 96.75 245 PHE A CA 1
ATOM 1886 C C . PHE A 1 245 ? 17.886 -11.937 -23.531 1.00 96.75 245 PHE A C 1
ATOM 1888 O O . PHE A 1 245 ? 17.105 -11.289 -24.216 1.00 96.75 245 PHE A O 1
ATOM 1895 N N . LEU A 1 246 ? 18.653 -12.913 -24.017 1.00 95.50 246 LEU A N 1
ATOM 1896 C CA . LEU A 1 246 ? 18.655 -13.337 -25.410 1.00 95.50 246 LEU A CA 1
ATOM 1897 C C . LEU A 1 246 ? 18.114 -14.759 -25.552 1.00 95.50 246 LEU A C 1
ATOM 1899 O O . LEU A 1 246 ? 18.486 -15.659 -24.793 1.00 95.50 246 LEU A O 1
ATOM 1903 N N . LEU A 1 247 ? 17.303 -14.960 -26.583 1.00 94.62 247 LEU A N 1
ATOM 1904 C CA . LEU A 1 247 ? 16.915 -16.266 -27.089 1.00 94.62 247 LEU A CA 1
ATOM 1905 C C . LEU A 1 247 ? 18.025 -16.854 -27.975 1.00 94.62 247 LEU A C 1
ATOM 1907 O O . LEU A 1 247 ? 19.000 -16.195 -28.360 1.00 94.62 247 LEU A O 1
ATOM 1911 N N . ARG A 1 248 ? 17.871 -18.131 -28.343 1.00 90.12 248 ARG A N 1
ATOM 1912 C CA . ARG A 1 248 ? 18.732 -18.752 -29.359 1.00 90.12 248 ARG A CA 1
ATOM 1913 C C . ARG A 1 248 ? 18.556 -18.007 -30.684 1.00 90.12 248 ARG A C 1
ATOM 1915 O O . ARG A 1 248 ? 17.445 -17.924 -31.184 1.00 90.12 248 ARG A O 1
ATOM 1922 N N . GLY A 1 249 ? 19.654 -17.506 -31.249 1.00 87.94 249 GLY A N 1
ATOM 1923 C CA . GLY A 1 249 ? 19.639 -16.703 -32.480 1.00 87.94 249 GLY A CA 1
ATOM 1924 C C . GLY A 1 249 ? 19.873 -15.204 -32.266 1.00 87.94 249 GLY A C 1
ATOM 1925 O O . GLY A 1 249 ? 20.039 -14.487 -33.244 1.00 87.94 249 GLY A O 1
ATOM 1926 N N . GLY A 1 250 ? 19.967 -14.736 -31.013 1.00 90.00 250 GLY A N 1
ATOM 1927 C CA . GLY A 1 250 ? 20.307 -13.342 -30.693 1.00 90.00 250 GLY A CA 1
ATOM 1928 C C . GLY A 1 250 ? 19.110 -12.389 -30.609 1.00 90.00 250 GLY A C 1
ATOM 1929 O O . GLY A 1 250 ? 19.308 -11.199 -30.373 1.00 90.00 250 GLY A O 1
ATOM 1930 N N . GLU A 1 251 ? 17.887 -12.899 -30.764 1.00 93.88 251 GLU A N 1
ATOM 1931 C CA . GLU A 1 251 ? 16.653 -12.155 -30.491 1.00 93.88 251 GLU A CA 1
ATOM 1932 C C . GLU A 1 251 ? 16.493 -11.883 -28.989 1.00 93.88 251 GLU A C 1
ATOM 1934 O O . GLU A 1 251 ? 16.986 -12.648 -28.157 1.00 93.88 251 GLU A O 1
ATOM 1939 N N . ILE A 1 252 ? 15.819 -10.786 -28.634 1.00 96.94 252 ILE A N 1
ATOM 1940 C CA . ILE A 1 252 ? 15.580 -10.416 -27.234 1.00 96.94 252 ILE A CA 1
ATOM 1941 C C . ILE A 1 252 ? 14.429 -11.254 -26.672 1.00 96.94 252 ILE A C 1
ATOM 1943 O O . ILE A 1 252 ? 13.372 -11.355 -27.285 1.00 96.94 252 ILE A O 1
ATOM 1947 N N . ASP A 1 253 ? 14.634 -11.813 -25.486 1.00 96.75 253 ASP A N 1
ATOM 1948 C CA . ASP A 1 253 ? 13.621 -12.522 -24.707 1.00 96.75 253 ASP A CA 1
ATOM 1949 C C . ASP A 1 253 ? 12.747 -11.497 -23.962 1.00 96.75 253 ASP A C 1
ATOM 1951 O O . ASP A 1 253 ? 13.095 -11.034 -22.868 1.00 96.75 253 ASP A O 1
ATOM 1955 N N . SER A 1 254 ? 11.656 -11.061 -24.598 1.00 94.44 254 SER A N 1
ATOM 1956 C CA . SER A 1 254 ? 10.754 -10.034 -24.067 1.00 94.44 254 SER A CA 1
ATOM 1957 C C . SER A 1 254 ? 9.949 -10.525 -22.862 1.00 94.44 254 SER A C 1
ATOM 1959 O O . SER A 1 254 ? 9.840 -9.785 -21.886 1.00 94.44 254 SER A O 1
ATOM 1961 N N . GLU A 1 255 ? 9.503 -11.785 -22.863 1.00 93.50 255 GLU A N 1
ATOM 1962 C CA . GLU A 1 255 ? 8.821 -12.418 -21.725 1.00 93.50 255 GLU A CA 1
ATOM 1963 C C . GLU A 1 255 ? 9.699 -12.444 -20.471 1.00 93.50 255 GLU A C 1
ATOM 1965 O O . GLU A 1 255 ? 9.226 -12.157 -19.377 1.00 93.50 255 GLU A O 1
ATOM 1970 N N . ARG A 1 256 ? 10.992 -12.761 -20.611 1.00 94.75 256 ARG A N 1
ATOM 1971 C CA . ARG A 1 256 ? 11.940 -12.718 -19.487 1.00 94.75 256 ARG A CA 1
ATOM 1972 C C . ARG A 1 256 ? 12.294 -11.295 -19.056 1.00 94.75 256 ARG A C 1
ATOM 1974 O O . ARG A 1 256 ? 12.763 -11.089 -17.934 1.00 94.75 256 ARG A O 1
ATOM 1981 N N . THR A 1 257 ? 12.186 -10.339 -19.974 1.00 95.50 257 THR A N 1
ATOM 1982 C CA . THR A 1 257 ? 12.473 -8.929 -19.699 1.00 95.50 257 THR A CA 1
ATOM 1983 C C . THR A 1 257 ? 11.343 -8.266 -18.914 1.00 95.50 257 THR A C 1
ATOM 1985 O O . THR A 1 257 ? 11.636 -7.410 -18.073 1.00 95.50 257 THR A O 1
ATOM 1988 N N . ALA A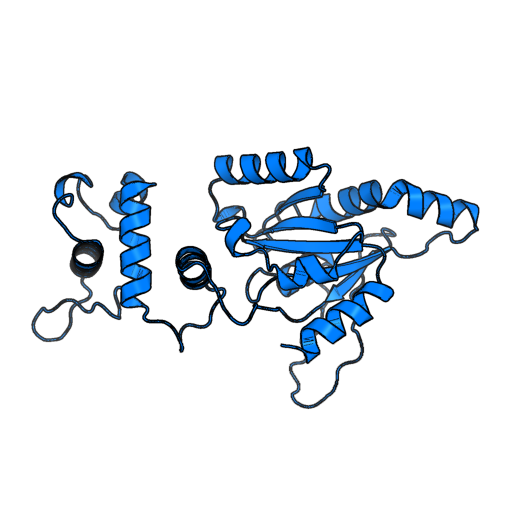 1 258 ? 10.098 -8.658 -19.194 1.00 91.44 258 ALA A N 1
ATOM 1989 C CA . ALA A 1 258 ? 8.892 -8.243 -18.484 1.00 91.44 258 ALA A CA 1
ATOM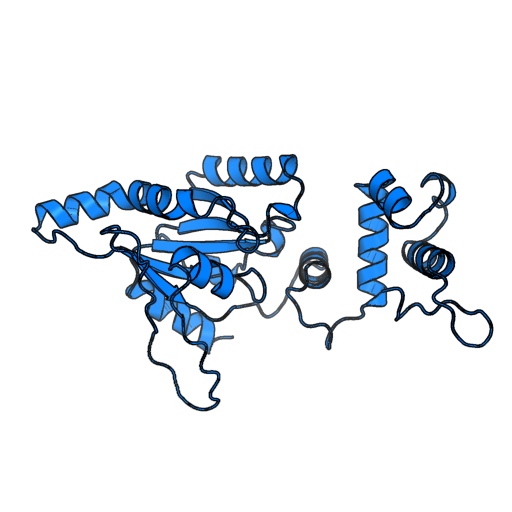 1990 C C . ALA A 1 258 ? 8.864 -8.740 -17.026 1.00 91.44 258 ALA A C 1
ATOM 1992 O O . ALA A 1 258 ? 8.448 -7.937 -16.156 1.00 91.44 258 ALA A O 1
#

pLDDT: mean 88.02, std 14.56, range [27.53, 98.56]

Foldseek 3Di:
DVVQLVVLLVVLVVAQAEEEFAALACRPLFDAVSNVVRNPPRQYAYEHEPCVVHDVVVSVVVCVVQVVVVHHYDYAYLVVGRPLVCVLVSVCVSCVVVVVVCVVVVVPLAAGEYEYATAPPSCQVSSLCSQQDVPDPPPPPDPDDPDDFDWRDRPDDSSRYTYTYGDGDHDDDDPDPVSVLVCVLVVSDPPVVDPVLVSQLVVQVVCCVPPVVVVCVVQVHDRSVVCPPPRSSVSLQVSQVSVVQADPPRGGPSVVSD

Sequence (258 aa):
MAKTRRRIREDLKLVDAVVELLDARIPISSKNPDIQSILGNKPTLTLLNKSSLADPVVTEKWIAAIRKENGWAAAIDCSTGEGINKIVPILTSMLSDKITRWRERGMVGRKIKVMVVGIPNVGKSTFINKLAGARKAKAEDRPGVTRDTQWVEVDKKGTGLLLLDTPGVLWPKFEDKTIGENLAITGAIRDGVLDLESIAAVLCGRLRAMYPDALCARYGLSEISTYADMTDYELLLEIGRRRGFLLRGGEIDSERTA

Radius of gyration: 21.72 Å; Cα contacts (8 Å, |Δi|>4): 378; chains: 1; bounding box: 45×45×66 Å

Nearest PDB structures (foldseek):
  1puj-assembly1_A  TM=9.624E-01  e=2.536E-24  Bacillus subtilis
  6g15-assembly2_B  TM=9.025E-01  e=9.978E-23  Staphylococcus aureus subsp. aureus USA300
  6g14-assembly1_B  TM=9.008E-01  e=1.731E-22  Staphylococcus aureus subsp. aureus USA300
  6g14-assembly2_A  TM=8.908E-01  e=2.080E-22  Staphylococcus aureus subsp. aureus USA300
  9bss-assembly1_V  TM=8.037E-01  e=7.995E-22  Bacillus subtilis subsp. subtilis str. 168

Mean predicted aligned error: 6.51 Å